Protein AF-A0A941VGX8-F1 (afdb_monomer_lite)

Structure (mmCIF, N/CA/C/O backbone):
data_AF-A0A941VGX8-F1
#
_entry.id   AF-A0A941VGX8-F1
#
loop_
_atom_site.group_PDB
_atom_site.id
_atom_site.type_symbol
_atom_site.label_atom_id
_atom_site.label_alt_id
_atom_site.label_comp_id
_atom_site.label_asym_id
_atom_site.label_entity_id
_atom_site.label_seq_id
_atom_site.pdbx_PDB_ins_code
_atom_site.Cartn_x
_atom_site.Cartn_y
_atom_site.Cartn_z
_atom_site.occupancy
_atom_site.B_iso_or_equiv
_atom_site.auth_seq_id
_atom_site.auth_comp_id
_atom_site.auth_asym_id
_atom_site.auth_atom_id
_atom_site.pdbx_PDB_model_num
ATOM 1 N N . MET A 1 1 ? -33.086 28.975 44.430 1.00 46.88 1 MET A N 1
ATOM 2 C CA . MET A 1 1 ? -33.536 28.187 43.256 1.00 46.88 1 MET A CA 1
ATOM 3 C C . MET A 1 1 ? -32.898 28.623 41.928 1.00 46.88 1 MET A C 1
ATOM 5 O O . MET A 1 1 ? -32.472 27.749 41.192 1.00 46.88 1 MET A O 1
ATOM 9 N N . LYS A 1 2 ? -32.698 29.923 41.634 1.00 44.78 2 LYS A N 1
ATOM 10 C CA . LYS A 1 2 ? -32.022 30.386 40.391 1.00 44.78 2 LYS A CA 1
ATOM 11 C C . LYS A 1 2 ? -30.538 29.986 40.229 1.00 44.78 2 LYS A C 1
ATOM 13 O O . LYS A 1 2 ? -30.072 29.870 39.106 1.00 44.78 2 LYS A O 1
ATOM 18 N N . ARG A 1 3 ? -29.803 29.733 41.323 1.00 51.84 3 ARG A N 1
ATOM 19 C CA . ARG A 1 3 ? -28.381 29.317 41.280 1.00 51.84 3 ARG A CA 1
ATOM 20 C C . ARG A 1 3 ? -28.162 27.832 40.950 1.00 51.84 3 ARG A C 1
ATOM 22 O O . ARG A 1 3 ? -27.090 27.486 40.481 1.00 51.84 3 ARG A O 1
ATOM 29 N N . PHE A 1 4 ? -29.172 26.976 41.135 1.00 52.22 4 PHE A N 1
ATOM 30 C CA . PHE A 1 4 ? -29.068 25.539 40.833 1.00 52.22 4 PHE A CA 1
ATOM 31 C C . PHE A 1 4 ? -29.358 25.215 39.359 1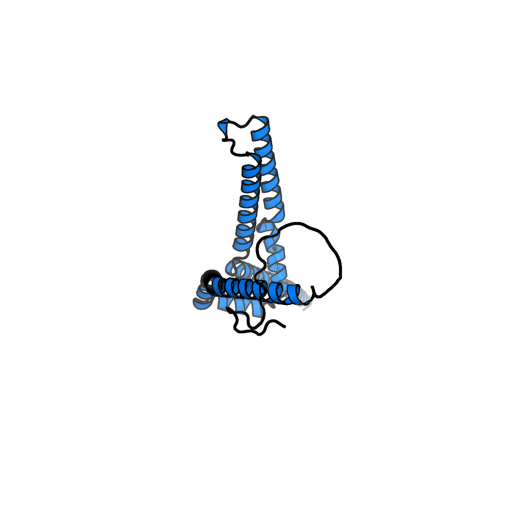.00 52.22 4 PHE A C 1
ATOM 33 O O . PHE A 1 4 ? -28.793 24.272 38.820 1.00 52.22 4 PHE A O 1
ATOM 40 N N . VAL A 1 5 ? -30.158 26.042 38.678 1.00 56.38 5 VAL A N 1
ATOM 41 C CA . VAL A 1 5 ? -30.447 25.887 37.239 1.00 56.38 5 VAL A CA 1
ATOM 42 C C . VAL A 1 5 ? -29.215 26.203 36.376 1.00 56.38 5 VAL A C 1
ATOM 44 O O . VAL A 1 5 ? -28.996 25.560 35.355 1.00 56.38 5 VAL A O 1
ATOM 47 N N . ALA A 1 6 ? -28.359 27.133 36.813 1.00 52.97 6 ALA A N 1
ATOM 48 C CA . ALA A 1 6 ? -27.142 27.507 36.086 1.00 52.97 6 ALA A CA 1
ATOM 49 C C . ALA A 1 6 ? -26.044 26.423 36.119 1.00 52.97 6 ALA A C 1
ATOM 51 O O . ALA A 1 6 ? -25.270 26.313 35.175 1.00 52.97 6 ALA A O 1
ATOM 52 N N . VAL A 1 7 ? -25.990 25.601 37.174 1.00 54.69 7 VAL A N 1
ATOM 53 C CA . VAL A 1 7 ? -25.003 24.509 37.297 1.00 54.69 7 VAL A CA 1
ATOM 54 C C . VAL A 1 7 ? -25.409 23.295 36.454 1.00 54.69 7 VAL A C 1
ATOM 56 O O . VAL A 1 7 ? -24.556 22.632 35.872 1.00 54.69 7 VAL A O 1
ATOM 59 N N . LEU A 1 8 ? -26.713 23.043 36.312 1.00 55.09 8 LEU A N 1
ATOM 60 C CA . LEU A 1 8 ? -27.240 21.931 35.514 1.00 55.09 8 LEU A CA 1
ATOM 61 C C . LEU A 1 8 ? -27.111 22.168 33.997 1.00 55.09 8 LEU A C 1
ATOM 63 O O . LEU A 1 8 ? -26.884 21.222 33.253 1.00 55.09 8 LEU A O 1
ATOM 67 N N . LEU A 1 9 ? -27.166 23.424 33.541 1.00 55.66 9 LEU A N 1
ATOM 68 C CA . LEU A 1 9 ? -26.955 23.785 32.129 1.00 55.66 9 LEU A CA 1
ATOM 69 C C . LEU A 1 9 ? -25.480 23.735 31.686 1.00 55.66 9 LEU A C 1
ATOM 71 O O . LEU A 1 9 ? -25.215 23.576 30.500 1.00 55.66 9 LEU A O 1
ATOM 75 N N . LEU A 1 10 ? -24.522 23.820 32.615 1.00 56.28 10 LEU A N 1
ATOM 76 C CA . LEU A 1 10 ? -23.084 23.718 32.317 1.00 56.28 10 LEU A CA 1
ATOM 77 C C . LEU A 1 10 ? -22.583 22.264 32.242 1.00 56.28 10 LEU A C 1
ATOM 79 O O . LEU A 1 10 ? -21.606 21.993 31.549 1.00 56.28 10 LEU A O 1
ATOM 83 N N . ALA A 1 11 ? -23.262 21.325 32.907 1.00 56.03 11 ALA A N 1
ATOM 84 C CA . ALA A 1 11 ? -22.904 19.905 32.882 1.00 56.03 11 ALA A CA 1
ATOM 85 C C . ALA A 1 11 ? -23.316 19.196 31.576 1.00 56.03 11 ALA A C 1
ATOM 87 O O . ALA A 1 11 ? -22.647 18.260 31.145 1.00 56.03 11 ALA A O 1
ATOM 88 N N . VAL A 1 12 ? -24.384 19.657 30.916 1.00 55.44 12 VAL A N 1
ATOM 89 C CA . VAL A 1 12 ? -24.902 19.029 29.686 1.00 55.44 12 VAL A CA 1
ATOM 90 C C . VAL A 1 12 ? -23.995 19.290 28.475 1.00 55.44 12 VAL A C 1
ATOM 92 O O . VAL A 1 12 ? -23.833 18.408 27.637 1.00 55.44 12 VAL A O 1
ATOM 95 N N . SER A 1 13 ? -23.326 20.444 28.404 1.00 52.69 13 SER A N 1
ATOM 96 C CA . SER A 1 13 ? -22.425 20.770 27.286 1.00 52.69 13 SER A CA 1
ATOM 97 C C . SER A 1 13 ? -21.125 19.953 27.274 1.00 52.69 13 SER A C 1
ATOM 99 O O . SER A 1 13 ? -20.516 19.805 26.218 1.00 52.69 13 SER A O 1
ATOM 101 N N . LEU A 1 14 ? -20.693 19.403 28.418 1.00 56.88 14 LEU A N 1
ATOM 102 C CA . LEU A 1 14 ? -19.475 18.583 28.498 1.00 56.88 14 LEU A CA 1
ATOM 103 C C . LEU A 1 14 ? -19.697 17.130 28.054 1.00 56.88 14 LEU A C 1
ATOM 105 O O . LEU A 1 14 ? -18.789 16.533 27.480 1.00 56.88 14 LEU A O 1
ATOM 109 N N . ALA A 1 15 ? -20.888 16.566 28.282 1.00 57.22 15 ALA A N 1
ATOM 110 C CA . ALA A 1 15 ? -21.182 15.175 27.927 1.00 57.22 15 ALA A CA 1
ATOM 111 C C . ALA A 1 15 ? -21.158 14.950 26.404 1.00 57.22 15 ALA A C 1
ATOM 113 O O . ALA A 1 15 ? -20.568 13.983 25.937 1.00 57.22 15 ALA A O 1
ATOM 114 N N . ALA A 1 16 ? -21.683 15.901 25.623 1.00 58.41 16 ALA A N 1
ATOM 115 C CA . ALA A 1 16 ? -21.694 15.807 24.161 1.00 58.41 16 ALA A CA 1
ATOM 116 C C . ALA A 1 16 ? -20.284 15.804 23.536 1.00 58.41 16 ALA A C 1
ATOM 118 O O . ALA A 1 16 ? -20.061 15.159 22.518 1.00 58.41 16 ALA A O 1
ATOM 119 N N . SER A 1 17 ? -19.314 16.487 24.156 1.00 61.69 17 SER A N 1
ATOM 120 C CA . SER A 1 17 ? -17.919 16.482 23.686 1.00 61.69 17 SER A CA 1
ATOM 121 C C . SER A 1 17 ? -17.158 15.215 24.099 1.00 61.69 17 SER A C 1
ATOM 123 O O . SER A 1 17 ? -16.193 14.836 23.441 1.00 61.69 17 SER A O 1
ATOM 125 N N . ALA A 1 18 ? -17.570 14.553 25.184 1.00 64.56 18 ALA A N 1
ATOM 126 C CA . ALA A 1 18 ? -16.912 13.349 25.688 1.00 64.56 18 ALA A CA 1
ATOM 127 C C . ALA A 1 18 ? -17.211 12.111 24.825 1.00 64.56 18 ALA A C 1
ATOM 129 O O . ALA A 1 18 ? -16.293 11.336 24.546 1.00 64.56 18 ALA A O 1
ATOM 130 N N . ASP A 1 19 ? -18.451 11.951 24.355 1.00 69.12 19 ASP A N 1
ATOM 131 C CA . ASP A 1 19 ? -18.821 10.873 23.426 1.00 69.12 19 ASP A CA 1
ATOM 132 C C . ASP A 1 19 ? -18.138 11.046 22.062 1.00 69.12 19 ASP A C 1
ATOM 134 O O . ASP A 1 19 ? -17.589 10.093 21.516 1.00 69.12 19 ASP A O 1
ATOM 138 N N . GLU A 1 20 ? -18.047 12.276 21.541 1.00 69.62 20 GLU A N 1
ATOM 139 C CA . GLU A 1 20 ? -17.369 12.533 20.262 1.00 69.62 20 GLU A CA 1
ATOM 140 C C . GLU A 1 20 ? -15.861 12.221 20.326 1.00 69.62 20 GLU A C 1
ATOM 142 O O . GLU A 1 20 ? -15.296 11.624 19.401 1.00 69.62 20 GLU A O 1
ATOM 147 N N . VAL A 1 21 ? -15.202 12.567 21.439 1.00 76.75 21 VAL A N 1
ATOM 148 C CA . VAL A 1 21 ? -13.794 12.208 21.682 1.00 76.75 21 VAL A CA 1
ATOM 149 C C . VAL A 1 21 ? -13.632 10.693 21.818 1.00 76.75 21 VAL A C 1
ATOM 151 O O . VAL A 1 21 ? -12.693 10.132 21.250 1.00 76.75 21 VAL A O 1
ATOM 154 N N . THR A 1 22 ? -14.557 10.021 22.506 1.00 87.69 22 THR A N 1
ATOM 155 C CA . THR A 1 22 ? -14.530 8.563 22.699 1.00 87.69 22 THR A CA 1
ATOM 156 C C . THR A 1 22 ? -14.716 7.828 21.372 1.00 87.69 22 THR A C 1
ATOM 158 O O . THR A 1 22 ? -13.923 6.944 21.037 1.00 87.69 22 THR A O 1
ATOM 161 N N . PHE A 1 23 ? -15.687 8.248 20.561 1.00 92.00 23 PHE A N 1
ATOM 162 C CA . PHE A 1 23 ? -15.936 7.686 19.239 1.00 92.00 23 PHE A CA 1
ATOM 163 C C . PHE A 1 23 ? -14.737 7.871 18.301 1.00 92.00 23 PHE A C 1
ATOM 165 O O . PHE A 1 23 ? -14.338 6.941 17.590 1.00 92.00 23 PHE A O 1
ATOM 172 N N . ARG A 1 24 ? -14.111 9.056 18.319 1.00 93.12 24 ARG A N 1
ATOM 173 C CA . ARG A 1 24 ? -12.896 9.320 17.534 1.00 93.12 24 ARG A CA 1
ATOM 174 C C . ARG A 1 24 ? -11.751 8.405 17.952 1.00 93.12 24 ARG A C 1
ATOM 176 O O . ARG A 1 24 ? -11.139 7.787 17.089 1.00 93.12 24 ARG A O 1
ATOM 183 N N . GLN A 1 25 ? -11.485 8.282 19.251 1.00 94.38 25 GLN A N 1
ATOM 184 C CA . GLN A 1 25 ? -10.411 7.426 19.766 1.00 94.38 25 GLN A CA 1
ATOM 185 C C . GLN A 1 25 ? -10.618 5.951 19.407 1.00 94.38 25 GLN A C 1
ATOM 187 O O . GLN A 1 25 ? -9.682 5.288 18.961 1.00 94.38 25 GLN A O 1
ATOM 192 N N . GLN A 1 26 ? -11.846 5.446 19.536 1.00 95.38 26 GLN A N 1
ATOM 193 C CA . GLN A 1 26 ? -12.196 4.083 19.127 1.00 95.38 26 GLN A CA 1
ATOM 194 C C . GLN A 1 26 ? -11.985 3.869 17.623 1.00 95.38 26 GLN A C 1
ATOM 196 O O . GLN A 1 26 ? -11.427 2.857 17.199 1.00 95.38 26 GLN A O 1
ATOM 201 N N . THR A 1 27 ? -12.373 4.845 16.805 1.00 96.94 27 THR A N 1
ATOM 202 C CA . THR A 1 27 ? -12.181 4.765 15.354 1.00 96.94 27 THR A CA 1
ATOM 203 C C . THR A 1 27 ? -10.699 4.810 14.980 1.00 96.94 27 THR A C 1
ATOM 205 O O . THR A 1 27 ? -10.257 4.043 14.128 1.00 96.94 27 THR A O 1
ATOM 208 N N . GLU A 1 28 ? -9.906 5.659 15.635 1.00 96.38 28 GLU A N 1
ATOM 209 C CA . GLU A 1 28 ? -8.450 5.695 15.460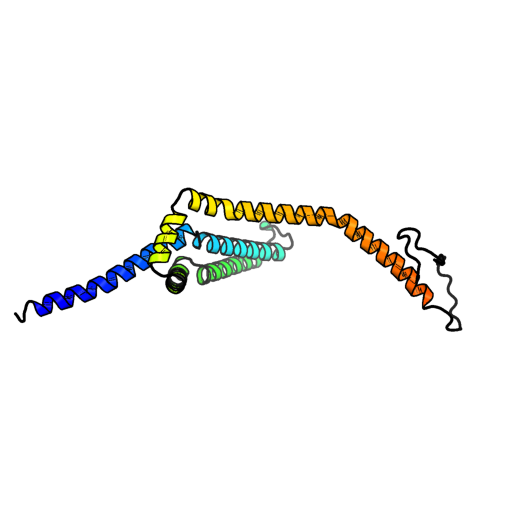 1.00 96.38 28 GLU A CA 1
ATOM 210 C C . GLU A 1 28 ? -7.798 4.354 15.794 1.00 96.38 28 GLU A C 1
ATOM 212 O O . GLU A 1 28 ? -6.934 3.883 15.051 1.00 96.38 28 GLU A O 1
ATOM 217 N N . GLU A 1 29 ? -8.237 3.716 16.878 1.00 96.12 29 GLU A N 1
ATOM 218 C CA . GLU A 1 29 ? -7.772 2.387 17.251 1.00 96.12 29 GLU A CA 1
ATOM 219 C C . GLU A 1 29 ? -8.150 1.338 16.196 1.00 96.12 29 GLU A C 1
ATOM 221 O O . GLU A 1 29 ? -7.300 0.539 15.795 1.00 96.12 29 GLU A O 1
ATOM 226 N N . LEU A 1 30 ? -9.390 1.363 15.690 1.00 96.69 30 LEU A N 1
ATOM 227 C CA . LEU A 1 30 ? -9.837 0.441 14.645 1.00 96.69 30 LEU A CA 1
ATOM 228 C C . LEU A 1 30 ? -9.001 0.608 13.375 1.00 96.69 30 LEU A C 1
ATOM 230 O O . LEU A 1 30 ? -8.491 -0.371 12.837 1.00 96.69 30 LEU A O 1
ATOM 234 N N . VAL A 1 31 ? -8.816 1.845 12.918 1.00 96.31 31 VAL A N 1
ATOM 235 C CA . VAL A 1 31 ? -7.993 2.175 11.747 1.00 96.31 31 VAL A CA 1
ATOM 236 C C . VAL A 1 31 ? -6.552 1.675 11.924 1.00 96.31 31 VAL A C 1
ATOM 238 O O . VAL A 1 31 ? -5.956 1.153 10.975 1.00 96.31 31 VAL A O 1
ATOM 241 N N . GLY A 1 32 ? -6.010 1.765 13.142 1.00 94.94 32 GLY A N 1
ATOM 242 C CA . GLY A 1 32 ? -4.720 1.178 13.502 1.00 94.94 32 GLY A CA 1
ATOM 243 C C . GLY A 1 32 ? -4.704 -0.350 13.379 1.00 94.94 32 GLY A C 1
ATOM 244 O O . GLY A 1 32 ? -3.803 -0.909 12.751 1.00 94.94 32 GLY A O 1
ATOM 245 N N . LEU A 1 33 ? -5.723 -1.038 13.907 1.00 94.44 33 LEU A N 1
ATOM 246 C CA . LEU A 1 33 ? -5.857 -2.500 13.810 1.00 94.44 33 LEU A CA 1
ATOM 247 C C . LEU A 1 33 ? -6.014 -2.985 12.365 1.00 94.44 33 LEU A C 1
ATOM 249 O O . LEU A 1 33 ? -5.452 -4.018 12.004 1.00 94.44 33 LEU A O 1
ATOM 253 N N . LEU A 1 34 ? -6.720 -2.223 11.530 1.00 93.56 34 LEU A N 1
ATOM 254 C CA . LEU A 1 34 ? -6.871 -2.480 10.094 1.00 93.56 34 LEU A CA 1
ATOM 255 C C . LEU A 1 34 ? -5.593 -2.184 9.291 1.00 93.56 34 LEU A C 1
ATOM 257 O O . LEU A 1 34 ? -5.532 -2.478 8.096 1.00 93.56 34 LEU A O 1
ATOM 261 N N . ARG A 1 35 ? -4.553 -1.640 9.941 1.00 92.50 35 ARG A N 1
ATOM 262 C CA . ARG A 1 35 ? -3.231 -1.359 9.363 1.00 92.50 35 ARG A CA 1
ATOM 263 C C . ARG A 1 35 ? -3.297 -0.451 8.134 1.00 92.50 35 ARG A C 1
ATOM 265 O O . ARG A 1 35 ? -2.524 -0.628 7.194 1.00 92.50 35 ARG A O 1
ATOM 272 N N . VAL A 1 36 ? -4.196 0.535 8.134 1.00 93.25 36 VAL A N 1
ATOM 273 C CA . VAL A 1 36 ? -4.349 1.471 7.003 1.00 93.25 36 VAL A CA 1
ATOM 274 C C . VAL A 1 36 ? -3.052 2.248 6.744 1.00 93.25 36 VAL A C 1
ATOM 276 O O . VAL A 1 36 ? -2.656 2.437 5.596 1.00 93.25 36 VAL A O 1
ATOM 279 N N . GLU A 1 37 ? -2.324 2.607 7.804 1.00 93.62 37 GLU A N 1
ATOM 280 C CA . GLU A 1 37 ? -1.002 3.232 7.691 1.00 93.62 37 GLU A CA 1
ATOM 281 C C . GLU A 1 37 ? -0.001 2.350 6.928 1.00 93.62 37 GLU A C 1
ATOM 283 O O . GLU A 1 37 ? 0.745 2.851 6.087 1.00 93.62 37 GLU A O 1
ATOM 288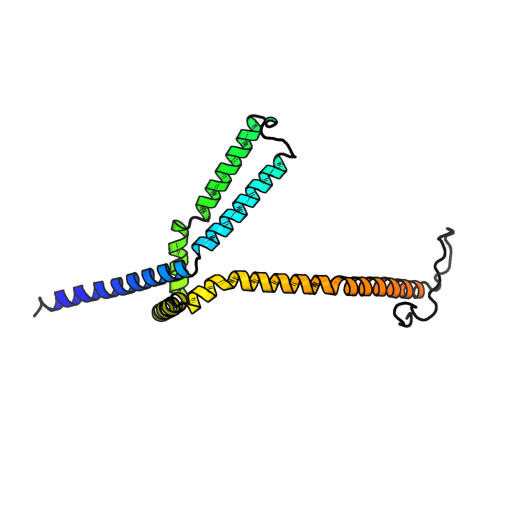 N N . ASN A 1 38 ? 0.003 1.034 7.174 1.00 92.69 38 ASN A N 1
ATOM 289 C CA . ASN A 1 38 ? 0.897 0.121 6.460 1.00 92.69 38 ASN A CA 1
ATOM 290 C C . ASN A 1 38 ? 0.560 0.081 4.972 1.00 92.69 38 ASN A C 1
ATOM 292 O O . ASN A 1 38 ? 1.469 0.076 4.155 1.00 92.69 38 ASN A O 1
ATOM 296 N N . GLN A 1 39 ? -0.724 0.141 4.611 1.00 91.44 39 GLN A N 1
ATOM 297 C CA . GLN A 1 39 ? -1.113 0.215 3.205 1.00 91.44 39 GLN A CA 1
ATOM 298 C C . GLN A 1 39 ? -0.526 1.473 2.549 1.00 91.44 39 GLN A C 1
ATOM 300 O O . GLN A 1 39 ? 0.080 1.378 1.486 1.00 91.44 39 GLN A O 1
ATOM 305 N N . ILE A 1 40 ? -0.620 2.641 3.191 1.00 94.50 40 ILE A N 1
ATOM 306 C CA . ILE A 1 40 ? -0.027 3.888 2.673 1.00 94.50 40 ILE A CA 1
ATOM 307 C C . ILE A 1 40 ? 1.501 3.769 2.554 1.00 94.50 40 ILE A C 1
ATOM 309 O O . ILE A 1 40 ? 2.069 4.185 1.541 1.00 94.50 40 ILE A O 1
ATOM 313 N N . LYS A 1 41 ? 2.167 3.148 3.536 1.00 93.56 41 LYS A N 1
ATOM 314 C CA . LYS A 1 41 ? 3.610 2.855 3.474 1.00 93.56 41 LYS A CA 1
ATOM 315 C C . LYS A 1 41 ? 3.955 1.950 2.291 1.00 93.56 41 LYS A C 1
ATOM 317 O O . LYS A 1 41 ? 4.887 2.267 1.559 1.00 93.56 41 LYS A O 1
ATOM 322 N N . ASP A 1 42 ? 3.183 0.895 2.048 1.00 93.25 42 ASP A N 1
ATOM 323 C CA . ASP A 1 42 ? 3.389 -0.007 0.911 1.00 93.25 42 ASP A CA 1
ATOM 324 C C . ASP A 1 42 ? 3.202 0.725 -0.429 1.00 93.25 42 ASP A C 1
ATOM 326 O O . ASP A 1 42 ? 3.944 0.498 -1.386 1.00 93.25 42 ASP A O 1
ATOM 330 N N . TRP A 1 43 ? 2.217 1.628 -0.518 1.00 93.81 43 TRP A N 1
ATOM 331 C CA . TRP A 1 43 ? 2.026 2.492 -1.687 1.00 93.81 43 TRP A CA 1
ATOM 332 C C . TRP A 1 43 ? 3.229 3.407 -1.917 1.00 93.81 43 TRP A C 1
ATOM 334 O O . TRP A 1 43 ? 3.716 3.490 -3.046 1.00 93.81 43 TRP A O 1
ATOM 344 N N . ARG A 1 44 ? 3.744 4.040 -0.858 1.00 94.19 44 ARG A N 1
ATOM 345 C CA . ARG A 1 44 ? 4.954 4.862 -0.936 1.00 94.19 44 ARG A CA 1
ATOM 346 C C . ARG A 1 44 ? 6.156 4.045 -1.409 1.00 94.19 44 ARG A C 1
ATOM 348 O O . ARG A 1 44 ? 6.798 4.442 -2.372 1.00 94.19 44 ARG A O 1
ATOM 355 N N . GLN A 1 45 ? 6.401 2.879 -0.813 1.00 93.81 45 GLN A N 1
ATOM 356 C CA . GLN A 1 45 ? 7.514 2.004 -1.194 1.00 93.81 45 GLN A CA 1
ATOM 357 C C . GLN A 1 45 ? 7.462 1.591 -2.672 1.00 93.81 45 GLN A C 1
ATOM 359 O O . GLN A 1 45 ? 8.495 1.537 -3.337 1.00 93.81 45 GLN A O 1
ATOM 364 N N . ARG A 1 46 ? 6.267 1.326 -3.219 1.00 94.88 46 ARG A N 1
ATOM 365 C CA . ARG A 1 46 ? 6.110 1.032 -4.654 1.00 94.88 46 ARG A CA 1
ATOM 366 C C . ARG A 1 46 ? 6.456 2.229 -5.540 1.00 94.88 46 ARG A C 1
ATOM 368 O O . ARG A 1 46 ? 7.079 2.041 -6.583 1.00 94.88 46 ARG A O 1
ATOM 375 N N . LEU A 1 47 ? 6.070 3.440 -5.139 1.00 96.38 47 LEU A N 1
ATOM 376 C CA . LEU A 1 47 ? 6.400 4.665 -5.874 1.00 96.38 47 LEU A CA 1
ATOM 377 C C . LEU A 1 47 ? 7.896 4.995 -5.782 1.00 96.38 47 LEU A C 1
ATOM 379 O O . LEU A 1 47 ? 8.492 5.371 -6.790 1.00 96.38 47 LEU A O 1
ATOM 383 N N . ASP A 1 48 ? 8.520 4.763 -4.626 1.00 93.75 48 ASP A N 1
ATOM 384 C CA . ASP A 1 48 ? 9.971 4.879 -4.449 1.00 93.75 48 ASP A CA 1
ATOM 385 C C . ASP A 1 48 ? 10.713 3.905 -5.379 1.00 93.75 48 ASP A C 1
ATOM 387 O O . ASP A 1 48 ? 11.628 4.297 -6.106 1.00 93.75 48 ASP A O 1
ATOM 391 N N . ALA A 1 49 ? 10.274 2.643 -5.439 1.00 96.25 49 ALA A N 1
ATOM 392 C CA . ALA A 1 49 ? 10.839 1.650 -6.353 1.00 96.25 49 ALA A CA 1
ATOM 393 C C . ALA A 1 49 ? 10.683 2.059 -7.831 1.00 96.25 49 ALA A C 1
ATOM 395 O O . ALA A 1 49 ? 11.604 1.879 -8.628 1.00 96.25 49 ALA A O 1
ATOM 396 N N . GLN A 1 50 ? 9.551 2.662 -8.204 1.00 95.69 50 GLN A N 1
ATOM 397 C CA . GLN A 1 50 ? 9.332 3.186 -9.554 1.00 95.69 50 GLN A CA 1
ATOM 398 C C . GLN A 1 50 ? 10.254 4.377 -9.878 1.00 95.69 50 GLN A C 1
ATOM 400 O O . GLN A 1 50 ? 10.734 4.505 -11.011 1.00 95.69 50 GLN A O 1
ATOM 405 N N . ALA A 1 51 ? 10.528 5.245 -8.901 1.00 95.62 51 ALA A N 1
ATOM 406 C CA . ALA A 1 51 ? 11.477 6.344 -9.052 1.00 95.62 51 ALA A CA 1
ATOM 407 C C . ALA A 1 51 ? 12.908 5.819 -9.264 1.00 95.62 51 ALA A C 1
ATOM 409 O O . ALA A 1 51 ? 13.597 6.275 -10.178 1.00 95.62 51 ALA A O 1
ATOM 410 N N . ILE A 1 52 ? 13.323 4.806 -8.495 1.00 94.25 52 ILE A N 1
ATOM 411 C CA . ILE A 1 52 ? 14.616 4.122 -8.671 1.00 94.25 52 ILE A CA 1
ATOM 412 C C . ILE A 1 52 ? 14.717 3.498 -10.065 1.00 94.25 52 ILE A C 1
ATOM 414 O O . ILE A 1 52 ? 15.716 3.684 -10.755 1.00 94.25 52 ILE A O 1
ATOM 418 N N . GLU A 1 53 ? 13.670 2.817 -10.525 1.00 95.62 53 GLU A N 1
ATOM 419 C CA . GLU A 1 53 ? 13.645 2.232 -11.867 1.00 95.62 53 GLU A CA 1
ATOM 420 C C . GLU A 1 53 ? 13.775 3.299 -12.967 1.00 95.62 53 GLU A C 1
ATOM 422 O O . GLU A 1 53 ? 14.448 3.095 -13.977 1.00 95.62 53 GLU A O 1
ATOM 427 N N . THR A 1 54 ? 13.179 4.474 -12.758 1.00 96.00 54 THR A N 1
ATOM 428 C CA . THR A 1 54 ? 13.318 5.612 -13.678 1.00 96.00 54 THR A CA 1
ATOM 429 C C . THR A 1 54 ? 14.769 6.091 -13.754 1.00 96.00 54 THR A C 1
ATOM 431 O O . THR A 1 54 ? 15.279 6.321 -14.852 1.00 96.00 54 THR A O 1
ATOM 434 N N . ILE A 1 55 ? 15.456 6.181 -12.610 1.00 95.25 55 ILE A N 1
ATOM 435 C CA . ILE A 1 55 ? 16.886 6.509 -12.552 1.00 95.25 55 ILE A CA 1
ATOM 436 C C . ILE A 1 55 ? 17.701 5.433 -13.277 1.00 95.25 55 ILE A C 1
ATOM 438 O O . ILE A 1 55 ? 18.485 5.766 -14.160 1.00 95.25 55 ILE A O 1
ATOM 442 N N . ASN A 1 56 ? 17.481 4.151 -12.978 1.00 93.81 56 ASN A N 1
ATOM 443 C CA . ASN A 1 56 ? 18.221 3.041 -13.588 1.00 93.81 56 ASN A CA 1
ATOM 444 C C . ASN A 1 56 ? 18.114 3.034 -15.118 1.00 93.81 56 ASN A C 1
ATOM 446 O O . ASN A 1 56 ? 19.115 2.838 -15.810 1.00 93.81 56 ASN A O 1
ATOM 450 N N . LYS A 1 57 ? 16.925 3.317 -15.660 1.00 94.50 57 LYS A N 1
ATOM 451 C CA . LYS A 1 57 ? 16.733 3.482 -17.108 1.00 94.50 57 LYS A CA 1
ATOM 452 C C . LYS A 1 57 ? 17.513 4.671 -17.662 1.00 94.50 57 LYS A C 1
ATOM 454 O O . LYS A 1 57 ? 18.121 4.554 -18.725 1.00 94.50 57 LYS A O 1
ATOM 459 N N . ALA A 1 58 ? 17.520 5.799 -16.952 1.00 93.62 58 ALA A N 1
ATOM 460 C CA . ALA A 1 58 ? 18.256 6.993 -17.361 1.00 93.62 58 ALA A CA 1
ATOM 461 C C . ALA A 1 58 ? 19.782 6.794 -17.332 1.00 93.62 58 ALA A C 1
ATOM 463 O O . ALA A 1 58 ? 20.480 7.362 -18.168 1.00 93.62 58 ALA A O 1
ATOM 464 N N . LEU A 1 59 ? 20.297 5.958 -16.423 1.00 94.31 59 LEU A N 1
ATOM 465 C CA . LEU A 1 59 ? 21.724 5.634 -16.339 1.00 94.31 59 LEU A CA 1
ATOM 466 C C . LEU A 1 59 ? 22.241 4.880 -17.572 1.00 94.31 59 LEU A C 1
ATOM 468 O O . LEU A 1 59 ? 23.441 4.915 -17.825 1.00 94.31 59 LEU A O 1
ATOM 472 N N . GLN A 1 60 ? 21.376 4.188 -18.327 1.00 90.38 60 GLN A N 1
ATOM 473 C CA . GLN A 1 60 ? 21.763 3.385 -19.500 1.00 90.38 60 GLN A CA 1
ATOM 474 C C . GLN A 1 60 ? 22.932 2.413 -19.216 1.00 90.38 60 GLN A C 1
ATOM 476 O O . GLN A 1 60 ? 23.774 2.164 -20.075 1.00 90.38 60 GLN A O 1
ATOM 481 N N . GLY A 1 61 ? 23.013 1.880 -17.992 1.00 92.12 61 GLY A N 1
ATOM 482 C CA . GLY A 1 61 ? 24.084 0.971 -17.565 1.00 92.12 61 GLY A CA 1
ATOM 483 C C . GLY A 1 61 ? 25.377 1.645 -17.086 1.00 92.12 61 GLY A C 1
ATOM 484 O O . GLY A 1 61 ? 26.322 0.936 -16.742 1.00 92.12 61 GLY A O 1
ATOM 485 N N . LYS A 1 62 ? 25.441 2.983 -17.018 1.00 93.69 62 LYS A N 1
ATOM 486 C CA . LYS A 1 62 ? 26.550 3.693 -16.366 1.00 93.69 62 LYS A CA 1
ATOM 487 C C . LYS A 1 62 ? 26.606 3.352 -14.876 1.00 93.69 62 LYS A C 1
ATOM 489 O O . LYS A 1 62 ? 25.598 3.385 -14.174 1.00 93.69 62 LYS A O 1
ATOM 494 N N . THR A 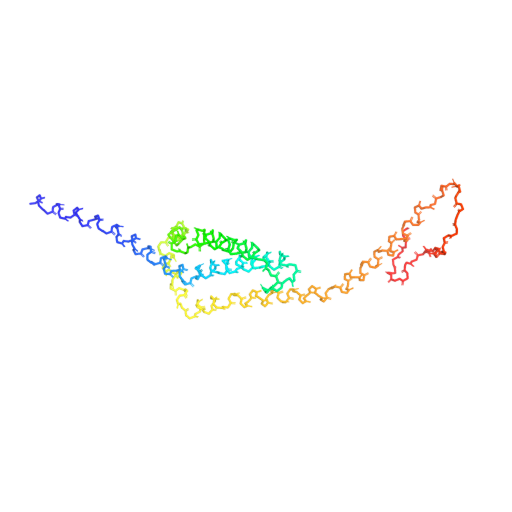1 63 ? 27.809 3.087 -14.387 1.00 92.06 63 THR A N 1
ATOM 495 C CA . THR A 1 63 ? 28.118 3.018 -12.955 1.00 92.06 63 THR A CA 1
ATOM 496 C C . THR A 1 63 ? 28.311 4.422 -12.383 1.00 92.06 63 THR A C 1
ATOM 498 O O . THR A 1 63 ? 28.577 5.375 -13.114 1.00 92.06 63 THR A O 1
ATOM 501 N N . GLU A 1 64 ? 28.239 4.570 -11.063 1.00 87.81 64 GLU A N 1
ATOM 502 C CA . GLU A 1 64 ? 28.350 5.876 -10.400 1.00 87.81 64 GLU A CA 1
ATOM 503 C C . GLU A 1 64 ? 29.680 6.612 -10.665 1.00 87.81 64 GLU A C 1
ATOM 505 O O . GLU A 1 64 ? 29.727 7.845 -10.679 1.00 87.81 64 GLU A O 1
ATOM 510 N N . ALA A 1 65 ? 30.763 5.874 -10.928 1.00 92.31 65 ALA A N 1
ATOM 511 C CA . ALA A 1 65 ? 32.059 6.443 -11.302 1.00 92.31 65 ALA A CA 1
ATOM 512 C C . ALA A 1 65 ? 32.068 7.049 -12.719 1.00 92.31 65 ALA A C 1
ATOM 514 O O . ALA A 1 65 ? 32.896 7.905 -13.012 1.00 92.31 65 ALA A O 1
ATOM 515 N N . GLN A 1 66 ? 31.151 6.616 -13.589 1.00 94.81 66 GLN A N 1
ATOM 516 C CA . GLN A 1 66 ? 31.037 7.065 -14.981 1.00 94.81 66 GLN A CA 1
ATOM 517 C C . GLN A 1 66 ? 30.091 8.263 -15.149 1.00 94.81 66 GLN A C 1
ATOM 519 O O . GLN A 1 66 ? 29.950 8.767 -16.262 1.00 94.81 66 GLN A O 1
ATOM 524 N N . LEU A 1 67 ? 29.431 8.700 -14.072 1.00 95.38 67 LEU A N 1
ATOM 525 C CA . LEU A 1 67 ? 28.500 9.825 -14.102 1.00 95.38 67 LEU A CA 1
ATOM 526 C C . LEU A 1 67 ? 29.224 11.159 -13.950 1.00 95.38 67 LEU A C 1
ATOM 528 O O . LEU A 1 67 ? 30.038 11.329 -13.037 1.00 95.38 67 LEU A O 1
ATOM 532 N N . SER A 1 68 ? 28.863 12.125 -14.795 1.00 96.19 68 SER A N 1
ATOM 533 C CA . SER A 1 68 ? 29.302 13.512 -14.641 1.00 96.19 68 SER A CA 1
ATOM 534 C C . SER A 1 68 ? 28.700 14.150 -13.383 1.00 96.19 68 SER A C 1
ATOM 536 O O . SER A 1 68 ? 27.712 13.672 -12.813 1.00 96.19 68 SER A O 1
ATOM 538 N N . SER A 1 69 ? 29.278 15.268 -12.946 1.00 96.25 69 SER A N 1
ATOM 539 C CA . SER A 1 69 ? 28.740 16.054 -11.832 1.00 96.25 69 SER A CA 1
ATOM 540 C C . SER A 1 69 ? 27.307 16.527 -12.106 1.00 96.25 69 SER A C 1
ATOM 542 O O . SER A 1 69 ? 26.464 16.508 -11.209 1.00 96.25 69 SER A O 1
ATOM 544 N N . GLU A 1 70 ? 27.002 16.901 -13.349 1.00 96.38 70 GLU A N 1
ATOM 545 C CA . GLU A 1 70 ? 25.671 17.328 -13.785 1.00 96.38 70 GLU A CA 1
ATOM 546 C C . GLU A 1 70 ? 24.659 16.179 -13.741 1.00 96.38 70 GLU A C 1
ATOM 548 O O . GLU A 1 70 ? 23.529 16.388 -13.294 1.00 96.38 70 GLU A O 1
ATOM 553 N N . GLU A 1 71 ? 25.060 14.969 -14.149 1.00 95.38 71 GLU A N 1
ATOM 554 C CA . GLU A 1 71 ? 24.221 13.765 -14.089 1.00 95.38 71 GLU A CA 1
ATOM 555 C C . GLU A 1 71 ? 23.897 13.390 -12.637 1.00 95.38 71 GLU A C 1
ATOM 557 O O . GLU A 1 71 ? 22.727 13.212 -12.290 1.00 95.38 71 GLU A O 1
ATOM 562 N N . LYS A 1 72 ? 24.906 13.365 -11.754 1.00 95.50 72 LYS A N 1
ATOM 563 C CA . LYS A 1 72 ? 24.708 13.125 -10.313 1.00 95.50 72 LYS A CA 1
ATOM 564 C C . LYS A 1 72 ? 23.786 14.169 -9.689 1.00 95.50 72 LYS A C 1
ATOM 566 O O . LYS A 1 72 ? 22.866 13.823 -8.949 1.00 95.50 72 LYS A O 1
ATOM 571 N N . ALA A 1 73 ? 23.984 15.443 -10.027 1.00 96.69 73 ALA A N 1
ATOM 572 C CA . ALA A 1 73 ? 23.135 16.523 -9.539 1.00 96.69 73 ALA A CA 1
ATOM 573 C C . ALA A 1 73 ? 21.694 16.417 -10.070 1.00 96.69 73 ALA A C 1
ATOM 575 O O . ALA A 1 73 ? 20.750 16.742 -9.350 1.00 96.69 73 ALA A O 1
ATOM 576 N N . ALA A 1 74 ? 21.495 15.956 -11.309 1.00 96.56 74 ALA A N 1
ATOM 577 C CA . ALA A 1 74 ? 20.163 15.715 -11.859 1.00 96.56 74 ALA A CA 1
ATOM 578 C C . ALA A 1 74 ? 19.435 14.583 -11.120 1.00 96.56 74 ALA A C 1
ATOM 580 O O . ALA A 1 74 ? 18.270 14.758 -10.762 1.00 96.56 74 ALA A O 1
ATOM 581 N N . ILE A 1 75 ? 20.128 13.477 -10.831 1.00 96.56 75 ILE A N 1
ATOM 582 C CA . ILE A 1 75 ? 19.593 12.359 -10.040 1.00 96.56 75 ILE A CA 1
ATOM 583 C C . ILE A 1 75 ? 19.228 12.827 -8.629 1.00 96.56 75 ILE A C 1
ATOM 585 O O . ILE A 1 75 ? 18.109 12.590 -8.184 1.00 96.56 75 ILE A O 1
ATOM 589 N N . ALA A 1 76 ? 20.123 13.550 -7.950 1.00 96.62 76 ALA A N 1
ATOM 590 C CA . ALA A 1 76 ? 19.869 14.065 -6.605 1.00 96.62 76 ALA A CA 1
ATOM 591 C C . ALA A 1 76 ? 18.627 14.972 -6.560 1.00 96.62 76 ALA A C 1
ATOM 593 O O . ALA A 1 76 ? 17.734 14.750 -5.743 1.00 96.62 76 ALA A O 1
ATOM 594 N N . ARG A 1 77 ? 18.517 15.934 -7.492 1.00 97.88 77 ARG A N 1
ATOM 595 C CA . ARG A 1 77 ? 17.338 16.813 -7.602 1.00 97.88 77 ARG A CA 1
ATOM 596 C C . ARG A 1 77 ? 16.057 16.037 -7.893 1.00 97.88 77 ARG A C 1
ATOM 598 O O . ARG A 1 77 ? 14.996 16.401 -7.390 1.00 97.88 77 ARG A O 1
ATOM 605 N N . PHE A 1 78 ? 16.124 15.008 -8.736 1.00 97.44 78 PHE A N 1
ATOM 606 C CA . PHE A 1 78 ? 14.970 14.160 -9.020 1.00 97.44 78 PHE A CA 1
ATOM 607 C C . PHE A 1 78 ? 14.515 13.416 -7.762 1.00 97.44 78 PHE A C 1
ATOM 609 O O . PHE A 1 78 ? 13.346 13.525 -7.395 1.00 97.44 78 PHE A O 1
ATOM 616 N N . SER A 1 79 ? 15.433 12.736 -7.071 1.00 95.50 79 SER A N 1
ATOM 617 C CA . SER A 1 79 ? 15.142 11.996 -5.840 1.00 95.50 79 SER A CA 1
ATOM 618 C C . SER A 1 79 ? 14.587 12.900 -4.740 1.00 95.50 79 SER A C 1
ATOM 620 O O . SER A 1 79 ? 13.609 12.543 -4.090 1.00 95.50 79 SER A O 1
ATOM 622 N N . GLU A 1 80 ? 15.159 14.091 -4.552 1.00 97.38 80 GLU A N 1
ATOM 623 C CA . GLU A 1 80 ? 14.667 15.076 -3.583 1.00 97.38 80 GLU A CA 1
ATOM 624 C C . GLU A 1 80 ? 13.230 15.507 -3.900 1.00 97.38 80 GLU A C 1
ATOM 626 O O . GLU A 1 80 ? 12.354 15.445 -3.038 1.00 97.38 80 GLU A O 1
ATOM 631 N N . ARG A 1 81 ? 12.956 15.885 -5.156 1.00 97.25 81 ARG A N 1
ATOM 632 C CA . ARG A 1 81 ? 11.615 16.308 -5.582 1.00 97.25 81 ARG A CA 1
ATOM 633 C C . ARG A 1 81 ? 10.592 15.179 -5.496 1.00 97.25 81 ARG A C 1
ATOM 635 O O . ARG A 1 81 ? 9.452 15.437 -5.117 1.00 97.25 81 ARG A O 1
ATOM 642 N N . ALA A 1 82 ? 10.983 13.954 -5.846 1.00 95.81 82 ALA A N 1
ATOM 643 C CA . ALA A 1 82 ? 10.126 12.780 -5.741 1.00 95.81 82 ALA A CA 1
ATOM 644 C C . ALA A 1 82 ? 9.764 12.504 -4.275 1.00 95.81 82 ALA A C 1
ATOM 646 O O . ALA A 1 82 ? 8.581 12.440 -3.944 1.00 95.81 82 ALA A O 1
ATOM 647 N N . ASN A 1 83 ? 10.762 12.452 -3.386 1.00 94.56 83 ASN A N 1
ATOM 648 C CA . ASN A 1 83 ? 10.544 12.263 -1.952 1.00 94.56 83 ASN A CA 1
ATOM 649 C C . ASN A 1 83 ? 9.663 13.364 -1.358 1.00 94.56 83 ASN A C 1
ATOM 651 O O . ASN A 1 83 ? 8.685 13.059 -0.682 1.00 94.56 83 ASN A O 1
ATOM 655 N N . ALA A 1 84 ? 9.943 14.632 -1.671 1.00 95.44 84 ALA A N 1
ATOM 656 C CA . ALA A 1 84 ? 9.146 15.755 -1.190 1.00 95.44 84 ALA A CA 1
ATOM 657 C C . ALA A 1 84 ? 7.678 15.666 -1.644 1.00 95.44 84 ALA A C 1
ATOM 659 O O . ALA A 1 84 ? 6.771 15.953 -0.862 1.00 95.44 84 ALA A O 1
ATOM 660 N N . ALA A 1 85 ? 7.421 15.240 -2.885 1.00 94.94 85 ALA A N 1
ATOM 661 C CA . ALA A 1 85 ? 6.062 15.040 -3.385 1.00 94.94 85 ALA A CA 1
ATOM 662 C C . ALA A 1 85 ? 5.344 13.886 -2.663 1.00 94.94 85 ALA A C 1
ATOM 664 O O . ALA A 1 85 ? 4.176 14.024 -2.290 1.00 94.94 85 ALA A O 1
ATOM 665 N N . LEU A 1 86 ? 6.039 12.772 -2.419 1.00 93.81 86 LEU A N 1
ATOM 666 C CA . LEU A 1 86 ? 5.488 11.630 -1.687 1.00 93.81 86 LEU A CA 1
ATOM 667 C C . LEU A 1 86 ? 5.220 11.973 -0.217 1.00 93.81 86 LEU A C 1
ATOM 669 O O . LEU A 1 86 ? 4.149 11.652 0.287 1.00 93.81 86 LEU A O 1
ATOM 673 N N . ASP A 1 87 ? 6.117 12.695 0.454 1.00 91.75 87 ASP A N 1
ATOM 674 C CA . ASP A 1 87 ? 5.901 13.185 1.822 1.00 91.75 87 ASP A CA 1
ATOM 675 C C . ASP A 1 87 ? 4.800 14.253 1.900 1.00 91.75 87 ASP A C 1
ATOM 677 O O . ASP A 1 87 ? 4.144 14.418 2.931 1.00 91.75 87 ASP A O 1
ATOM 681 N N . ALA A 1 88 ? 4.553 14.995 0.823 1.00 92.12 88 ALA A N 1
ATOM 682 C CA . ALA A 1 88 ? 3.430 15.919 0.772 1.00 92.12 88 ALA A CA 1
ATOM 683 C C . ALA A 1 88 ? 2.087 15.182 0.636 1.00 92.12 88 ALA A C 1
ATOM 685 O O . ALA A 1 88 ? 1.129 15.569 1.308 1.00 92.12 88 ALA A O 1
ATOM 686 N N . GLY A 1 89 ? 2.023 14.142 -0.205 1.00 90.56 89 GLY A N 1
ATOM 687 C CA . GLY A 1 89 ? 0.777 13.461 -0.576 1.00 90.56 89 GLY A CA 1
ATOM 688 C C . GLY A 1 89 ? 0.425 12.204 0.229 1.00 90.56 89 GLY A C 1
ATOM 689 O O . GLY A 1 89 ? -0.753 11.910 0.398 1.00 90.56 89 GLY A O 1
ATOM 690 N N . LEU A 1 90 ? 1.417 11.469 0.738 1.00 93.94 90 LEU A N 1
ATOM 691 C CA . LEU A 1 90 ? 1.259 10.159 1.395 1.00 93.94 90 LEU A CA 1
ATOM 692 C C . LEU A 1 90 ? 1.720 10.166 2.858 1.00 93.94 90 LEU A C 1
ATOM 694 O O . LEU A 1 90 ? 2.133 9.145 3.407 1.00 93.94 90 LEU A O 1
ATOM 698 N N . ASN A 1 91 ? 1.655 11.322 3.512 1.00 92.12 91 ASN A N 1
ATOM 699 C CA . ASN A 1 91 ? 1.998 11.440 4.922 1.00 92.12 91 ASN A CA 1
ATOM 700 C C . ASN A 1 91 ? 0.824 11.022 5.812 1.00 92.12 91 ASN A C 1
ATOM 702 O O . ASN A 1 91 ? -0.244 11.638 5.787 1.00 92.12 91 ASN A O 1
ATOM 706 N N . TRP A 1 92 ? 1.050 9.993 6.628 1.00 93.94 92 TRP A N 1
ATOM 707 C CA . TRP A 1 92 ? 0.030 9.434 7.507 1.00 93.94 92 TRP A CA 1
ATOM 708 C C . TRP A 1 92 ? -0.551 10.447 8.493 1.00 93.94 92 TRP A C 1
ATOM 710 O O . TRP A 1 92 ? -1.766 10.506 8.631 1.00 93.94 92 TRP A O 1
ATOM 720 N N . GLU A 1 93 ? 0.268 11.302 9.105 1.00 92.38 93 GLU A N 1
ATOM 721 C CA . GLU A 1 93 ? -0.209 12.307 10.066 1.00 92.38 93 GLU A CA 1
ATOM 722 C C . GLU A 1 93 ? -1.214 13.278 9.431 1.00 92.38 93 GLU A C 1
ATOM 724 O O . GLU A 1 93 ? -2.154 13.733 10.081 1.00 92.38 93 GLU A O 1
ATOM 729 N N . LYS A 1 94 ? -1.067 13.553 8.129 1.00 92.06 94 LYS A N 1
ATOM 730 C CA . LYS A 1 94 ? -2.004 14.396 7.371 1.00 92.06 94 LYS A CA 1
ATOM 731 C C . LYS A 1 94 ? -3.246 13.635 6.906 1.00 92.06 94 LYS A C 1
ATOM 733 O O . LYS A 1 94 ? -4.324 14.218 6.828 1.00 92.06 94 LYS A O 1
ATOM 738 N N . LEU A 1 95 ? -3.103 12.352 6.579 1.00 94.56 95 LEU A N 1
ATOM 739 C CA . LEU A 1 95 ? -4.182 11.519 6.035 1.00 94.56 95 LEU A CA 1
ATOM 740 C C . LEU A 1 95 ? -5.048 10.864 7.117 1.00 94.56 95 LEU A C 1
ATOM 742 O O . LEU A 1 95 ? -6.219 10.562 6.869 1.00 94.56 95 LEU A O 1
ATOM 746 N N . LYS A 1 96 ? -4.503 10.651 8.318 1.00 95.00 96 LYS A N 1
ATOM 747 C CA . LYS A 1 96 ? -5.188 9.995 9.434 1.00 95.00 96 LYS A CA 1
ATOM 748 C C . LYS A 1 96 ? -6.506 10.692 9.793 1.00 95.00 96 LYS A C 1
ATOM 750 O O . LYS A 1 96 ? -7.505 9.980 9.850 1.00 95.00 96 LYS A O 1
ATOM 755 N N . PRO A 1 97 ? -6.591 12.030 9.960 1.00 94.94 97 PRO A N 1
ATOM 756 C CA . PRO A 1 97 ? -7.857 12.683 10.308 1.00 94.94 97 PRO A CA 1
ATOM 757 C C . PRO A 1 97 ? -8.961 12.445 9.270 1.00 94.94 97 PRO A C 1
ATOM 759 O O . PRO A 1 97 ? -10.098 12.151 9.632 1.00 94.94 97 PRO A O 1
ATOM 762 N N . PHE A 1 98 ? -8.619 12.508 7.979 1.00 94.81 98 PHE A N 1
ATOM 763 C CA . PHE A 1 98 ? -9.553 12.212 6.891 1.00 94.81 98 PHE A CA 1
ATOM 764 C C . PHE A 1 98 ? -9.988 10.741 6.899 1.00 94.81 98 PHE A C 1
ATOM 766 O O . PHE A 1 98 ? -11.172 10.436 6.754 1.00 94.81 98 PHE A O 1
ATOM 773 N N . THR A 1 99 ? -9.038 9.831 7.121 1.00 95.12 99 THR A N 1
ATOM 774 C CA . THR A 1 99 ? -9.311 8.392 7.223 1.00 95.12 99 THR A CA 1
ATOM 775 C C . THR A 1 99 ? -10.282 8.121 8.366 1.00 95.12 99 THR A C 1
ATOM 777 O O . THR A 1 99 ? -11.327 7.525 8.147 1.00 95.12 99 THR A O 1
ATOM 780 N N . VAL A 1 100 ? -9.994 8.621 9.568 1.00 96.62 100 VAL A N 1
ATOM 781 C CA . VAL A 1 100 ? -10.853 8.464 10.750 1.00 96.62 100 VAL A CA 1
ATOM 782 C C . VAL A 1 100 ? -12.254 8.996 10.473 1.00 96.62 100 VAL A C 1
ATOM 784 O O . VAL A 1 100 ? -13.226 8.278 10.690 1.00 96.62 100 VAL A O 1
ATOM 787 N N . LYS A 1 101 ? -12.365 10.207 9.913 1.00 96.00 101 LYS A N 1
ATOM 788 C CA . LYS A 1 101 ? -13.662 10.797 9.567 1.00 96.00 101 LYS A CA 1
ATOM 789 C C . LYS A 1 101 ? -14.452 9.931 8.584 1.00 96.00 101 LYS A C 1
ATOM 791 O O . LYS A 1 101 ? -15.645 9.744 8.776 1.00 96.00 101 LYS A O 1
ATOM 796 N N . THR A 1 102 ? -13.782 9.350 7.588 1.00 97.00 102 THR A N 1
ATOM 797 C CA . THR A 1 102 ? -14.411 8.447 6.610 1.00 97.00 102 THR A CA 1
ATOM 798 C C . THR A 1 102 ? -15.040 7.225 7.287 1.00 97.00 102 THR A C 1
ATOM 800 O O . THR A 1 102 ? -16.140 6.823 6.923 1.00 97.00 102 THR A O 1
ATOM 803 N N . TYR A 1 103 ? -14.381 6.650 8.297 1.00 96.38 103 TYR A N 1
ATOM 804 C CA . TYR A 1 103 ? -14.954 5.538 9.065 1.00 96.38 103 TYR A CA 1
ATOM 805 C C . TYR A 1 103 ? -16.106 5.991 9.967 1.00 96.38 103 TYR A C 1
ATOM 807 O O . TYR A 1 103 ? -17.109 5.288 10.045 1.00 96.38 103 TYR A O 1
ATOM 815 N N . GLN A 1 104 ? -15.995 7.163 10.599 1.00 95.50 104 GLN A N 1
ATOM 816 C CA . GLN A 1 104 ? -17.072 7.727 11.424 1.00 95.50 104 GLN A CA 1
ATOM 817 C C . GLN A 1 104 ? -18.334 8.066 10.618 1.00 95.50 104 GLN A C 1
ATOM 819 O O . GLN A 1 104 ? -19.430 8.045 11.166 1.00 95.50 104 GLN A O 1
ATOM 824 N N . ASP A 1 105 ? -18.187 8.372 9.328 1.00 96.69 105 ASP A N 1
ATOM 825 C CA . ASP A 1 105 ? -19.315 8.616 8.422 1.00 96.69 105 ASP A CA 1
ATOM 826 C C . ASP A 1 105 ? -19.959 7.323 7.914 1.00 96.69 105 ASP A C 1
ATOM 828 O O . ASP A 1 105 ? -21.131 7.321 7.540 1.00 96.69 105 ASP A O 1
ATOM 832 N N . ALA A 1 106 ? -19.195 6.230 7.883 1.00 97.31 106 ALA A N 1
ATOM 833 C CA . ALA A 1 106 ? -19.650 4.939 7.380 1.00 97.31 106 ALA A CA 1
ATOM 834 C C . ALA A 1 106 ? -20.280 4.049 8.462 1.00 97.31 106 ALA A C 1
ATOM 836 O O . ALA A 1 106 ? -21.121 3.213 8.139 1.00 97.31 106 ALA A O 1
ATOM 837 N N . PHE A 1 107 ? -19.871 4.211 9.721 1.00 97.06 107 PHE A N 1
ATOM 838 C CA . PHE A 1 107 ? -20.279 3.359 10.834 1.00 97.06 107 PHE A CA 1
ATOM 839 C C . PHE A 1 107 ? -20.702 4.198 12.032 1.00 97.06 107 PHE A C 1
ATOM 841 O O . PHE A 1 107 ? -20.090 5.215 12.344 1.00 97.06 107 PHE A O 1
ATOM 848 N N . SER A 1 108 ? -21.712 3.728 12.753 1.00 95.81 108 SER A N 1
ATOM 849 C CA . SER A 1 108 ? -22.071 4.257 14.065 1.00 95.81 108 SER A CA 1
ATOM 850 C C . SER A 1 108 ? -21.022 3.904 15.123 1.00 95.81 108 SER A C 1
ATOM 852 O O . SER A 1 108 ? -20.234 2.965 14.983 1.00 95.81 108 SER A O 1
ATOM 854 N N . GLU A 1 109 ? -21.054 4.615 16.248 1.00 94.12 109 GLU A N 1
ATOM 855 C CA . GLU A 1 109 ? -20.169 4.331 17.379 1.00 94.12 109 GLU A CA 1
ATOM 856 C C . GLU A 1 109 ? -20.331 2.898 17.910 1.00 94.12 109 GLU A C 1
ATOM 858 O O . GLU A 1 109 ? -19.342 2.229 18.211 1.00 94.12 109 GLU A O 1
ATOM 863 N N . SER A 1 110 ? -21.563 2.382 17.978 1.00 95.00 110 SER A N 1
ATOM 864 C CA . SER A 1 110 ? -21.809 0.994 18.382 1.00 95.00 110 SER A CA 1
ATOM 865 C C . SER A 1 110 ? -21.164 -0.015 17.437 1.00 95.00 110 SER A C 1
ATOM 867 O O . SER A 1 110 ? -20.534 -0.957 17.911 1.00 95.00 110 SER A O 1
ATOM 869 N N . GLU A 1 111 ? -21.250 0.205 16.125 1.00 97.25 111 GLU A N 1
ATOM 870 C CA . GLU A 1 111 ? -20.645 -0.688 15.132 1.00 97.25 111 GLU A CA 1
ATOM 871 C C . GLU A 1 111 ? -19.116 -0.638 15.196 1.00 97.25 111 GLU A C 1
ATOM 873 O O . GLU A 1 111 ? -18.467 -1.682 15.158 1.00 97.25 111 GLU A O 1
ATOM 878 N N . ILE A 1 112 ? -18.517 0.545 15.386 1.00 97.31 112 ILE A N 1
ATOM 879 C CA . ILE A 1 112 ? -17.066 0.659 15.601 1.00 97.31 112 ILE A CA 1
ATOM 880 C C . ILE A 1 112 ? -16.631 -0.117 16.852 1.00 97.31 112 ILE A C 1
ATOM 882 O O . ILE A 1 112 ? -15.617 -0.819 16.807 1.00 97.31 112 ILE A O 1
ATOM 886 N N . ARG A 1 113 ? -17.393 -0.063 17.954 1.00 95.38 113 ARG A N 1
ATOM 887 C CA . ARG A 1 113 ? -17.096 -0.856 19.162 1.00 95.38 113 ARG A CA 1
ATOM 888 C C . ARG A 1 113 ? -17.167 -2.361 18.909 1.00 95.38 113 ARG A C 1
ATOM 890 O O . ARG A 1 113 ? -16.300 -3.094 19.385 1.00 95.38 113 ARG A O 1
ATOM 897 N N . GLU A 1 114 ? -18.160 -2.827 18.160 1.00 97.62 114 GLU A N 1
ATOM 898 C CA . GLU A 1 114 ? -18.283 -4.243 17.794 1.00 97.62 114 GLU A CA 1
ATOM 899 C C . GLU A 1 114 ? -17.137 -4.701 16.882 1.00 97.62 114 GLU A C 1
ATOM 901 O O . GLU A 1 114 ? -16.533 -5.753 17.119 1.00 97.62 114 GLU A O 1
ATOM 906 N N . LEU A 1 115 ? -16.763 -3.882 15.894 1.00 97.12 115 LEU A N 1
ATOM 907 C CA . LEU A 1 115 ? -15.613 -4.142 15.027 1.00 97.12 115 LEU A CA 1
ATOM 908 C C . LEU A 1 115 ? -14.315 -4.205 15.836 1.00 97.12 115 LEU A C 1
ATOM 910 O O . LEU A 1 115 ? -13.522 -5.128 15.649 1.00 97.12 115 LEU A O 1
ATOM 914 N N . LEU A 1 116 ? -14.107 -3.278 16.773 1.00 97.00 116 LEU A N 1
ATOM 915 C CA . LEU A 1 116 ? -12.965 -3.312 17.687 1.00 97.00 116 LEU A CA 1
ATOM 916 C C . LEU A 1 116 ? -12.922 -4.607 18.497 1.00 97.00 116 LEU A C 1
ATOM 918 O O . LEU A 1 116 ? -11.867 -5.240 18.568 1.00 97.00 116 LEU A O 1
ATOM 922 N N . LEU A 1 117 ? -14.047 -5.016 19.092 1.00 97.38 117 LEU A N 1
ATOM 923 C CA . LEU A 1 117 ? -14.139 -6.259 19.860 1.00 97.38 117 LEU A CA 1
ATOM 924 C C . LEU A 1 117 ? -13.731 -7.461 18.997 1.00 97.38 117 LEU A C 1
ATOM 926 O O . LEU A 1 117 ? -12.907 -8.282 19.411 1.00 97.38 117 LEU A O 1
ATOM 930 N N . PHE A 1 118 ? -14.266 -7.541 17.778 1.00 97.75 118 PHE A N 1
ATOM 931 C CA . PHE A 1 118 ? -13.954 -8.619 16.851 1.00 97.75 118 PHE A CA 1
ATOM 932 C C . PHE A 1 118 ? -12.481 -8.610 16.435 1.00 97.75 118 PHE A C 1
ATOM 934 O O . PHE A 1 118 ? -11.802 -9.629 16.581 1.00 97.75 118 PHE A O 1
ATOM 941 N N . TYR A 1 119 ? -11.955 -7.481 15.958 1.00 96.81 119 TYR A N 1
ATOM 942 C CA . TYR A 1 119 ? -10.581 -7.405 15.462 1.00 96.81 119 TYR A CA 1
ATOM 943 C C . TYR A 1 119 ? -9.537 -7.557 16.568 1.00 96.81 119 TYR A C 1
ATOM 945 O O . TYR A 1 119 ? -8.451 -8.056 16.286 1.00 96.81 119 TYR A O 1
ATOM 953 N N . LYS A 1 120 ? -9.850 -7.223 17.825 1.00 96.06 120 LYS A N 1
ATOM 954 C CA . LYS A 1 120 ? -8.985 -7.518 18.982 1.00 96.06 120 LYS A CA 1
ATOM 955 C C . LYS A 1 120 ? -9.001 -8.990 19.396 1.00 96.06 120 LYS A C 1
ATOM 957 O O . LYS A 1 120 ? -8.079 -9.433 20.078 1.00 96.06 120 LYS A O 1
ATOM 962 N N . SER A 1 121 ? -10.017 -9.758 19.003 1.00 97.69 121 SER A N 1
ATOM 963 C CA . SER A 1 121 ? -10.085 -11.182 19.334 1.00 97.69 121 SER A CA 1
ATOM 964 C C . SER A 1 121 ? -8.946 -11.981 18.670 1.00 97.69 121 SER A C 1
ATOM 966 O O . SER A 1 121 ? -8.456 -11.596 17.600 1.00 97.69 121 SER A O 1
ATOM 968 N N . PRO A 1 122 ? -8.557 -13.147 19.227 1.00 97.56 122 PRO A N 1
ATOM 969 C CA . PRO A 1 122 ? -7.573 -14.028 18.593 1.00 97.56 122 PRO A CA 1
ATOM 970 C C . PRO A 1 122 ? -7.957 -14.424 17.161 1.00 97.56 122 PRO A C 1
ATOM 972 O O . PRO A 1 122 ? -7.093 -14.543 16.291 1.00 97.56 122 PRO A O 1
ATOM 975 N N . LEU A 1 123 ? -9.257 -14.600 16.898 1.00 97.19 123 LEU A N 1
ATOM 976 C CA . LEU A 1 123 ? -9.761 -14.915 15.565 1.00 97.19 123 LEU A CA 1
ATOM 977 C C . LEU A 1 123 ? -9.643 -13.716 14.617 1.00 97.19 123 LEU A C 1
ATOM 979 O O . LEU A 1 123 ? -9.185 -13.893 13.491 1.00 97.19 123 LEU A O 1
ATOM 983 N N . GLY A 1 124 ? -9.997 -12.510 15.065 1.00 96.31 124 GLY A N 1
ATOM 984 C CA . GLY A 1 124 ? -9.872 -11.285 14.272 1.00 96.31 124 GLY A CA 1
ATOM 985 C C . GLY A 1 124 ? -8.423 -10.988 13.882 1.00 96.31 124 GLY A C 1
ATOM 986 O O . GLY A 1 124 ? -8.129 -10.756 12.709 1.00 96.31 124 GLY A O 1
ATOM 987 N N . GLN A 1 125 ? -7.487 -11.116 14.825 1.00 95.06 125 GLN A N 1
ATOM 988 C CA . GLN A 1 125 ? -6.049 -10.991 14.550 1.00 95.06 125 GLN A CA 1
ATOM 989 C C . GLN A 1 125 ? -5.537 -12.083 13.597 1.00 95.06 125 GLN A C 1
ATOM 991 O O . GLN A 1 125 ? -4.746 -11.818 12.682 1.00 95.06 125 GLN A O 1
ATOM 996 N N . LYS A 1 126 ? -6.017 -13.325 13.755 1.00 96.38 126 LYS A N 1
ATOM 997 C CA . LYS A 1 126 ? -5.712 -14.411 12.814 1.00 96.38 126 LYS A CA 1
ATOM 998 C C . LYS A 1 126 ? -6.246 -14.096 11.417 1.00 96.38 126 LYS A C 1
ATOM 1000 O O . LYS A 1 126 ? -5.535 -14.332 10.448 1.00 96.38 126 LYS A O 1
ATOM 1005 N N . LEU A 1 127 ? -7.450 -13.542 11.297 1.00 95.00 127 LEU A N 1
ATOM 1006 C CA . LEU A 1 127 ? -8.015 -13.150 10.008 1.00 95.00 127 LEU A CA 1
ATOM 1007 C C . LEU A 1 127 ? -7.159 -12.065 9.341 1.00 95.00 127 LEU A C 1
ATOM 1009 O O . LEU A 1 127 ? -6.727 -12.266 8.209 1.00 95.00 127 LEU A O 1
ATOM 1013 N N . LEU A 1 128 ? -6.829 -10.983 10.056 1.00 92.50 128 LEU A N 1
ATOM 1014 C CA . LEU A 1 128 ? -5.983 -9.894 9.541 1.00 92.50 128 LEU A CA 1
ATOM 1015 C C . LEU A 1 128 ? -4.620 -10.394 9.042 1.00 92.50 128 LEU A C 1
ATOM 1017 O O . LEU A 1 128 ? -4.153 -9.986 7.982 1.00 92.50 128 LEU A O 1
ATOM 1021 N N . SER A 1 129 ? -3.985 -11.316 9.770 1.00 92.50 129 SER A N 1
ATOM 1022 C CA . SER A 1 129 ? -2.697 -11.894 9.353 1.00 92.50 129 SER A CA 1
ATOM 1023 C C . SER A 1 129 ? -2.805 -12.896 8.198 1.00 92.50 129 SER A C 1
ATOM 1025 O O . SER A 1 129 ? -1.819 -13.124 7.498 1.00 92.50 129 SER A O 1
ATOM 1027 N N . ARG A 1 130 ? -3.976 -13.508 7.981 1.00 95.12 130 ARG A N 1
ATOM 1028 C CA . ARG A 1 130 ? -4.185 -14.535 6.948 1.00 95.12 130 ARG A CA 1
ATOM 1029 C C . ARG A 1 130 ? -4.778 -14.003 5.651 1.00 95.12 130 ARG A C 1
ATOM 1031 O O . ARG A 1 130 ? -4.639 -14.689 4.646 1.00 95.12 130 ARG A O 1
ATOM 1038 N N . GLN A 1 131 ? -5.365 -12.806 5.637 1.00 90.50 131 GLN A N 1
ATOM 1039 C CA . GLN A 1 131 ? -5.946 -12.213 4.427 1.00 90.50 131 GLN A CA 1
ATOM 1040 C C . GLN A 1 131 ? -4.955 -12.167 3.253 1.00 90.50 131 GLN A C 1
ATOM 1042 O O . GLN A 1 131 ? -5.257 -12.710 2.192 1.00 90.50 131 GLN A O 1
ATOM 1047 N N . ALA A 1 132 ? -3.760 -11.595 3.445 1.00 90.00 132 ALA A N 1
ATOM 1048 C CA . ALA A 1 132 ? -2.754 -11.517 2.381 1.00 90.00 132 ALA A CA 1
ATOM 1049 C C . ALA A 1 132 ? -2.251 -12.908 1.922 1.00 90.00 132 ALA A C 1
ATOM 1051 O O . ALA A 1 132 ? -2.334 -13.180 0.725 1.00 90.00 132 ALA A O 1
ATOM 1052 N N . PRO A 1 133 ? -1.847 -13.836 2.818 1.00 94.69 133 PRO A N 1
ATOM 1053 C CA . PRO A 1 133 ? -1.485 -15.201 2.419 1.00 94.69 133 PRO A CA 1
ATOM 1054 C C . PRO A 1 133 ? -2.592 -15.965 1.679 1.00 94.69 133 PRO A C 1
ATOM 1056 O O . PRO A 1 133 ? -2.309 -16.715 0.749 1.00 94.69 133 PRO A O 1
ATOM 1059 N N . ILE A 1 134 ? -3.859 -15.791 2.073 1.00 95.69 134 ILE A N 1
ATOM 1060 C CA . ILE A 1 134 ? -5.000 -16.421 1.389 1.00 95.69 134 ILE A CA 1
ATOM 1061 C C . ILE A 1 134 ? -5.148 -15.860 -0.028 1.00 95.69 134 ILE A C 1
ATOM 1063 O O . ILE A 1 134 ? -5.325 -16.628 -0.976 1.00 95.69 134 ILE A O 1
ATOM 1067 N N . ALA A 1 135 ? -5.061 -14.538 -0.188 1.00 93.81 135 ALA A N 1
ATOM 1068 C CA . ALA A 1 135 ? -5.131 -13.894 -1.497 1.00 93.81 135 ALA A CA 1
ATOM 1069 C C . ALA A 1 135 ? -3.969 -14.329 -2.409 1.00 93.81 135 ALA A C 1
ATOM 1071 O O . ALA A 1 135 ? -4.179 -14.628 -3.589 1.00 93.81 135 ALA A O 1
ATOM 1072 N N . GLU A 1 136 ? -2.758 -14.434 -1.858 1.00 93.94 136 GLU A N 1
ATOM 1073 C CA . GLU A 1 136 ? -1.574 -14.914 -2.573 1.00 93.94 136 GLU A CA 1
ATOM 1074 C C . GLU A 1 136 ? -1.740 -16.369 -3.027 1.00 93.94 136 GLU A C 1
ATOM 1076 O O . GLU A 1 136 ? -1.572 -16.663 -4.213 1.00 93.94 136 GLU A O 1
ATOM 1081 N N . ALA A 1 137 ? -2.162 -17.258 -2.123 1.00 96.50 137 ALA A N 1
ATOM 1082 C CA . ALA A 1 137 ? -2.428 -18.658 -2.440 1.00 96.50 137 ALA A CA 1
ATOM 1083 C C . ALA A 1 137 ? -3.514 -18.805 -3.521 1.00 96.50 137 ALA A C 1
ATOM 1085 O O . ALA A 1 137 ? -3.363 -19.591 -4.458 1.00 96.50 137 ALA A O 1
ATOM 1086 N N . SER A 1 138 ? -4.578 -18.000 -3.442 1.00 95.81 138 SER A N 1
ATOM 1087 C CA . SER A 1 138 ? -5.663 -17.985 -4.434 1.00 95.81 138 SER A CA 1
ATOM 1088 C C . SER A 1 138 ? -5.156 -17.554 -5.813 1.00 95.81 138 SER A C 1
ATOM 1090 O O . SER A 1 138 ? -5.463 -18.181 -6.828 1.00 95.81 138 SER A O 1
ATOM 1092 N N . THR A 1 139 ? -4.317 -16.518 -5.855 1.00 96.31 139 THR A N 1
ATOM 1093 C CA . THR A 1 139 ? -3.705 -16.025 -7.097 1.00 96.31 139 THR A CA 1
ATOM 1094 C C . THR A 1 139 ? -2.718 -17.039 -7.675 1.00 96.31 139 THR A C 1
ATOM 1096 O O . THR A 1 139 ? -2.660 -17.236 -8.888 1.00 96.31 139 THR A O 1
ATOM 1099 N N . GLN A 1 140 ? -1.933 -17.710 -6.829 1.00 97.00 140 GLN A N 1
ATOM 1100 C CA . GLN A 1 140 ? -1.026 -18.776 -7.252 1.00 97.00 140 GLN A CA 1
ATOM 1101 C C . GLN A 1 140 ? -1.791 -19.948 -7.871 1.00 97.00 140 GLN A C 1
ATOM 1103 O O . GLN A 1 140 ? -1.439 -20.376 -8.967 1.00 97.00 140 GLN A O 1
ATOM 1108 N N . MET A 1 141 ? -2.864 -20.403 -7.222 1.00 97.62 141 MET A N 1
ATOM 1109 C CA . MET A 1 141 ? -3.736 -21.451 -7.752 1.00 97.62 141 MET A CA 1
ATOM 1110 C C . MET A 1 141 ? -4.292 -21.071 -9.131 1.00 97.62 141 MET A C 1
ATOM 1112 O O . MET A 1 141 ? -4.211 -21.869 -10.064 1.00 97.62 141 MET A O 1
ATOM 1116 N N . LEU A 1 142 ? -4.810 -19.845 -9.284 1.00 96.94 142 LEU A N 1
ATOM 1117 C CA . LEU A 1 142 ? -5.330 -19.365 -10.566 1.00 96.94 142 LEU A CA 1
ATOM 1118 C C . LEU A 1 142 ? -4.246 -19.359 -11.655 1.00 96.94 142 LEU A C 1
ATOM 1120 O O . LEU A 1 142 ? -4.495 -19.816 -12.769 1.00 96.94 142 LEU A O 1
ATOM 1124 N N . ARG A 1 143 ? -3.029 -18.899 -11.335 1.00 96.00 143 ARG A N 1
ATOM 1125 C CA . ARG A 1 143 ? -1.896 -18.936 -12.275 1.00 96.00 143 ARG A CA 1
ATOM 1126 C C . ARG A 1 143 ? -1.565 -20.362 -12.715 1.00 96.00 143 ARG A C 1
ATOM 1128 O O . ARG A 1 143 ? -1.369 -20.582 -13.907 1.00 96.00 143 ARG A O 1
ATOM 1135 N N . SER A 1 144 ? -1.536 -21.322 -11.791 1.00 97.31 144 SER A N 1
ATOM 1136 C CA . SER A 1 144 ? -1.284 -22.733 -12.112 1.00 97.31 144 SER A CA 1
ATOM 1137 C C . SER A 1 144 ? -2.374 -23.335 -13.004 1.00 97.31 144 SER A C 1
ATOM 1139 O O . SER A 1 144 ? -2.054 -24.045 -13.953 1.00 97.31 144 SER A O 1
ATOM 1141 N N . GLN A 1 145 ? -3.644 -23.004 -12.754 1.00 96.56 145 GLN A N 1
ATOM 1142 C CA . GLN A 1 145 ? -4.770 -23.385 -13.616 1.00 96.56 145 GLN A CA 1
ATOM 1143 C C . GLN A 1 145 ? -4.598 -22.848 -15.041 1.00 96.56 145 GLN A C 1
ATOM 1145 O O . GLN A 1 145 ? -4.637 -23.612 -16.002 1.00 96.56 145 GLN A O 1
ATOM 1150 N N . VAL A 1 146 ? -4.318 -21.549 -15.187 1.00 96.69 146 VAL A N 1
ATOM 1151 C CA . VAL A 1 146 ? -4.087 -20.938 -16.505 1.00 96.69 146 VAL A CA 1
ATOM 1152 C C . VAL A 1 146 ? -2.920 -21.614 -17.228 1.00 96.69 146 VAL A C 1
ATOM 1154 O O . VAL A 1 146 ? -3.044 -21.941 -18.405 1.00 96.69 146 VAL A O 1
ATOM 1157 N N . GLN A 1 147 ? -1.810 -21.882 -16.532 1.00 97.06 147 GLN A N 1
ATOM 1158 C CA . GLN A 1 147 ? -0.656 -22.576 -17.112 1.00 97.06 147 GLN A CA 1
ATOM 1159 C C . GLN A 1 147 ? -1.004 -23.986 -17.603 1.00 97.06 147 GLN A C 1
ATOM 1161 O O . GLN A 1 147 ? -0.568 -24.370 -18.686 1.00 97.06 147 GLN A O 1
ATOM 1166 N N . ALA A 1 148 ? -1.818 -24.732 -16.853 1.00 97.06 148 ALA A N 1
ATOM 1167 C CA . ALA A 1 148 ? -2.266 -26.067 -17.246 1.00 97.06 148 ALA A CA 1
ATOM 1168 C C . ALA A 1 148 ? -3.182 -26.052 -18.484 1.00 97.06 148 ALA A C 1
ATOM 1170 O O . ALA A 1 148 ? -3.198 -27.016 -19.245 1.00 97.06 148 ALA A O 1
ATOM 1171 N N . MET A 1 149 ? -3.914 -24.957 -18.716 1.00 96.69 149 MET A N 1
ATOM 1172 C CA . MET A 1 149 ? -4.795 -24.792 -19.878 1.00 96.69 149 MET A CA 1
ATOM 1173 C C . MET A 1 149 ? -4.064 -24.332 -21.150 1.00 96.69 149 MET A C 1
ATOM 1175 O O . MET A 1 149 ? -4.601 -24.492 -22.247 1.00 96.69 149 MET A O 1
ATOM 1179 N N . LEU A 1 150 ? -2.852 -23.770 -21.039 1.00 96.62 150 LEU A N 1
ATOM 1180 C CA . LEU A 1 150 ? -2.112 -23.223 -22.187 1.00 96.62 150 LEU A CA 1
ATOM 1181 C C . LEU A 1 150 ? -1.908 -24.221 -23.342 1.00 96.62 150 LEU A C 1
ATOM 1183 O O . LEU A 1 150 ? -2.127 -23.812 -24.483 1.00 96.62 150 LEU A O 1
ATOM 1187 N N . PRO A 1 151 ? -1.535 -25.497 -23.117 1.00 97.06 151 PRO A N 1
ATOM 1188 C CA . PRO A 1 151 ? -1.349 -26.448 -24.214 1.00 97.06 151 PRO A CA 1
ATOM 1189 C C . PRO A 1 151 ? -2.635 -26.707 -25.005 1.00 97.06 151 PRO A C 1
ATOM 1191 O O . PRO A 1 151 ? -2.607 -26.784 -26.231 1.00 97.06 151 PRO A O 1
ATOM 1194 N N . GLU A 1 152 ? -3.778 -26.789 -24.323 1.00 95.88 152 GLU A N 1
ATOM 1195 C CA . GLU A 1 152 ? -5.067 -26.999 -24.985 1.00 95.88 152 GLU A CA 1
ATOM 1196 C C . GLU A 1 152 ? -5.488 -25.758 -25.779 1.00 95.88 152 GLU A C 1
ATOM 1198 O O . GLU A 1 152 ? -5.927 -25.875 -26.920 1.00 95.88 152 GLU A O 1
ATOM 1203 N N . LEU A 1 153 ? -5.264 -24.554 -25.239 1.00 96.12 153 LEU A N 1
ATOM 1204 C CA . LEU A 1 153 ? -5.479 -23.309 -25.983 1.00 96.12 153 LEU A CA 1
ATOM 1205 C C . LEU A 1 153 ? -4.591 -23.225 -2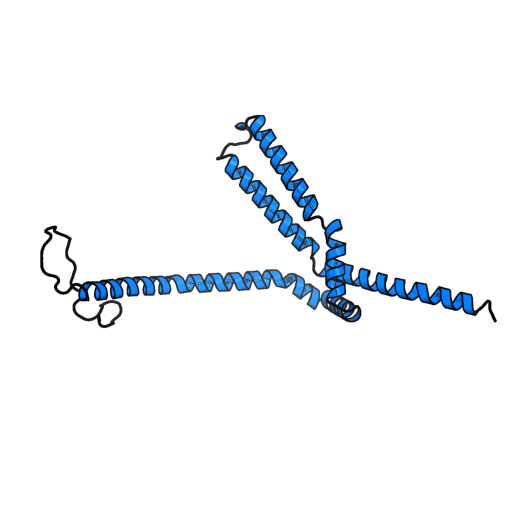7.235 1.00 96.12 153 LEU A C 1
ATOM 1207 O O . LEU A 1 153 ? -5.058 -22.802 -28.293 1.00 96.12 153 LEU A O 1
ATOM 1211 N N . GLN A 1 154 ? -3.332 -23.667 -27.147 1.00 95.56 154 GLN A N 1
ATOM 1212 C CA . GLN A 1 154 ? -2.437 -23.765 -28.305 1.00 95.56 154 GLN A CA 1
ATOM 1213 C C . GLN A 1 154 ? -2.967 -24.764 -29.339 1.00 95.56 154 GLN A C 1
ATOM 1215 O O . GLN A 1 154 ? -2.983 -24.456 -30.531 1.00 95.56 154 GLN A O 1
ATOM 1220 N N . ARG A 1 155 ? -3.451 -25.931 -28.896 1.00 95.94 155 ARG A N 1
ATOM 1221 C CA . ARG A 1 155 ? -4.059 -26.945 -29.767 1.00 9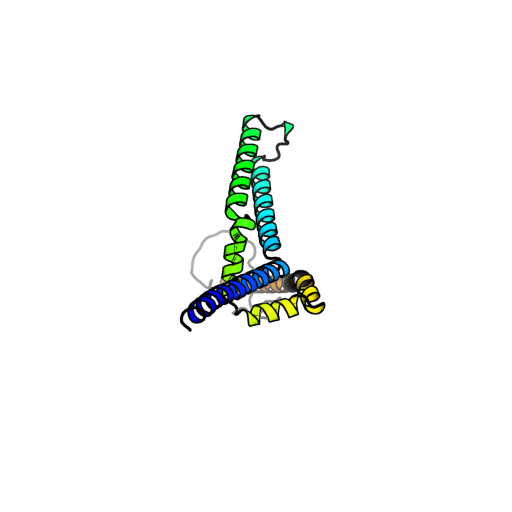5.94 155 ARG A CA 1
ATOM 1222 C C . ARG A 1 155 ? -5.285 -26.392 -30.494 1.00 95.94 155 ARG A C 1
ATOM 1224 O O . ARG A 1 155 ? -5.361 -26.497 -31.713 1.00 95.94 155 ARG A O 1
ATOM 1231 N N . ILE A 1 156 ? -6.184 -25.724 -29.772 1.00 95.56 156 ILE A N 1
ATOM 1232 C CA . ILE A 1 156 ? -7.367 -25.059 -30.337 1.00 95.56 156 ILE A CA 1
ATOM 1233 C C . ILE A 1 156 ? -6.962 -24.010 -31.384 1.00 95.56 156 ILE A C 1
ATOM 1235 O O . ILE A 1 156 ? -7.577 -23.935 -32.447 1.00 95.56 156 ILE A O 1
ATOM 1239 N N . GLY A 1 157 ? -5.913 -23.222 -31.125 1.00 94.69 157 GLY A N 1
ATOM 1240 C CA . GLY A 1 157 ? -5.399 -22.240 -32.084 1.00 94.69 157 GLY A CA 1
ATOM 1241 C C . GLY A 1 157 ? -4.852 -22.873 -33.370 1.00 94.69 157 GLY A C 1
ATOM 1242 O O . GLY A 1 157 ? -5.120 -22.379 -34.468 1.00 94.69 157 GLY A O 1
ATOM 1243 N N . LEU A 1 158 ? -4.126 -23.989 -33.253 1.00 94.94 158 LEU A N 1
ATOM 1244 C CA . LEU A 1 158 ? -3.638 -24.754 -34.407 1.00 94.94 158 LEU A CA 1
ATOM 1245 C C . LEU A 1 158 ? -4.792 -25.357 -35.219 1.00 94.94 158 LEU A C 1
ATOM 1247 O O . LEU A 1 158 ? -4.776 -25.284 -36.449 1.00 94.94 158 LEU A O 1
ATOM 1251 N N . ASP A 1 159 ? -5.791 -25.913 -34.536 1.00 94.06 159 ASP A N 1
ATOM 1252 C CA . ASP A 1 159 ? -6.994 -26.471 -35.154 1.00 94.06 159 ASP A CA 1
ATOM 1253 C C . ASP A 1 159 ? -7.755 -25.397 -35.939 1.00 94.06 159 ASP A C 1
ATOM 1255 O O . ASP A 1 159 ? -8.085 -25.607 -37.105 1.00 94.06 159 ASP A O 1
ATOM 1259 N N . PHE A 1 160 ? -7.962 -24.220 -35.338 1.00 94.44 160 PHE A N 1
ATOM 1260 C CA . PHE A 1 160 ? -8.602 -23.084 -36.001 1.00 94.44 160 PHE A CA 1
ATOM 1261 C C . PHE A 1 160 ? -7.844 -22.645 -37.258 1.00 94.44 160 PHE A C 1
ATOM 1263 O O . PHE A 1 160 ? -8.459 -22.471 -38.305 1.00 94.44 160 PHE A O 1
ATOM 1270 N N . SER A 1 161 ? -6.518 -22.492 -37.178 1.00 91.94 161 SER A N 1
ATOM 1271 C CA . SER A 1 161 ? -5.692 -22.098 -38.328 1.00 91.94 161 SER A CA 1
ATOM 1272 C C . SER A 1 161 ? -5.826 -23.088 -39.492 1.00 91.94 161 SER A C 1
ATOM 1274 O O . SER A 1 161 ? -6.005 -22.688 -40.644 1.00 91.94 161 SER A O 1
ATOM 1276 N N . SER A 1 162 ? -5.821 -24.389 -39.183 1.00 91.06 162 SER A N 1
ATOM 1277 C CA . SER A 1 162 ? -6.018 -25.455 -40.168 1.00 91.06 162 SER A CA 1
ATOM 1278 C C . SER A 1 162 ? -7.423 -25.429 -40.778 1.00 91.06 162 SER A C 1
ATOM 1280 O O . SER A 1 162 ? -7.564 -25.495 -42.000 1.00 91.06 162 SER A O 1
ATOM 1282 N N . ASP A 1 163 ? -8.461 -25.318 -39.944 1.00 89.06 163 ASP A N 1
ATOM 1283 C CA . ASP A 1 163 ? -9.860 -25.265 -40.386 1.00 89.06 163 ASP A CA 1
ATOM 1284 C C . ASP A 1 163 ? -10.102 -24.010 -41.261 1.00 89.06 163 ASP A C 1
ATOM 1286 O O . ASP A 1 163 ? -10.724 -24.095 -42.322 1.00 89.06 163 ASP A O 1
ATOM 1290 N N . TYR A 1 164 ? -9.531 -22.859 -40.883 1.00 90.62 164 TYR A N 1
ATOM 1291 C CA . TYR A 1 164 ? -9.628 -21.598 -41.626 1.00 90.62 164 TYR A CA 1
ATOM 1292 C C . TYR A 1 164 ? -8.915 -21.646 -42.985 1.00 90.62 164 TYR A C 1
ATOM 1294 O O . TYR A 1 164 ? -9.473 -21.197 -43.987 1.00 90.62 164 TYR A O 1
ATOM 1302 N N . ALA A 1 165 ? -7.705 -22.212 -43.057 1.00 88.75 165 ALA A N 1
ATOM 1303 C CA . ALA A 1 165 ? -6.990 -22.399 -44.323 1.00 88.75 165 ALA A CA 1
ATOM 1304 C C . ALA A 1 165 ? -7.749 -23.331 -45.290 1.00 88.75 165 ALA A C 1
ATOM 1306 O O . ALA A 1 165 ? -7.769 -23.101 -46.503 1.00 88.75 165 ALA A O 1
ATOM 1307 N N . CYS A 1 166 ? -8.419 -24.359 -44.756 1.00 80.69 166 CYS A N 1
ATOM 1308 C CA . CYS A 1 166 ? -9.275 -25.240 -45.551 1.00 80.69 166 CYS A CA 1
ATOM 1309 C C . CYS A 1 166 ? -10.510 -24.499 -46.094 1.00 80.69 166 CYS A C 1
ATOM 1311 O O . CYS A 1 166 ? -10.853 -24.616 -47.267 1.00 80.69 166 CYS A O 1
ATOM 1313 N N . ALA A 1 167 ? -11.167 -23.692 -45.258 1.00 83.06 167 ALA A N 1
ATOM 1314 C CA . ALA A 1 167 ? -12.343 -22.932 -45.673 1.00 83.06 167 ALA A CA 1
ATOM 1315 C C . ALA A 1 167 ? -12.006 -21.835 -46.704 1.00 83.06 167 ALA A C 1
ATOM 1317 O O . ALA A 1 167 ? -12.747 -21.631 -47.666 1.00 83.06 167 ALA A O 1
ATOM 1318 N N . SER A 1 168 ? -10.872 -21.144 -46.547 1.00 78.06 168 SER A N 1
ATOM 1319 C CA . SER A 1 168 ? -10.472 -20.047 -47.442 1.00 78.06 168 SER A CA 1
ATOM 1320 C C . SER A 1 168 ? -10.104 -20.514 -48.854 1.00 78.06 168 SER A C 1
ATOM 1322 O O . SER A 1 168 ? -10.327 -19.785 -49.820 1.00 78.06 168 SER A O 1
ATOM 1324 N N . THR A 1 169 ? -9.622 -21.749 -49.006 1.00 67.75 169 THR A N 1
ATOM 1325 C CA . THR A 1 169 ? -9.360 -22.353 -50.322 1.00 67.75 169 THR A CA 1
ATOM 1326 C C . THR A 1 169 ? -10.638 -22.737 -51.069 1.00 67.75 169 THR A C 1
ATOM 1328 O O . THR A 1 169 ? -10.633 -22.757 -52.298 1.00 67.75 169 THR A O 1
ATOM 1331 N N . LYS A 1 170 ? -11.759 -22.959 -50.373 1.00 57.75 170 LYS A N 1
ATOM 1332 C CA . LYS A 1 170 ? -13.050 -23.273 -51.009 1.00 57.75 170 LYS A CA 1
ATOM 1333 C C . LYS A 1 170 ? -13.801 -22.066 -51.564 1.00 57.75 170 LYS A C 1
ATOM 1335 O O . LYS A 1 170 ? -14.575 -22.219 -52.504 1.00 57.75 170 LYS A O 1
ATOM 1340 N N . VAL A 1 171 ? -13.543 -20.867 -51.042 1.00 57.03 171 VAL A N 1
ATOM 1341 C CA . VAL A 1 171 ? -14.064 -19.612 -51.617 1.00 57.03 171 VAL A CA 1
ATOM 1342 C C . VAL A 1 171 ? -13.308 -19.233 -52.904 1.00 57.03 171 VAL A C 1
ATOM 1344 O O . VAL A 1 171 ? -13.829 -18.496 -53.735 1.00 57.03 171 VAL A O 1
ATOM 1347 N N . ALA A 1 172 ? -12.114 -19.790 -53.129 1.00 52.16 172 ALA A N 1
ATOM 1348 C CA . ALA A 1 172 ? -11.285 -19.551 -54.311 1.00 52.16 172 ALA A CA 1
ATOM 1349 C C . ALA A 1 172 ? -11.641 -20.454 -55.520 1.00 52.16 172 ALA A C 1
ATOM 1351 O O . ALA A 1 172 ? -10.755 -20.989 -56.186 1.00 52.16 172 ALA A O 1
ATOM 1352 N N . GLY A 1 173 ? -12.933 -20.627 -55.821 1.00 42.03 173 GLY A N 1
ATOM 1353 C CA . GLY A 1 173 ? -13.419 -21.257 -57.059 1.00 42.03 173 GLY A CA 1
ATOM 1354 C C . GLY A 1 173 ? -14.093 -20.255 -58.011 1.00 42.03 173 GLY A C 1
ATOM 1355 O O . GLY A 1 173 ? -14.652 -19.258 -57.564 1.00 42.03 173 GLY A O 1
ATOM 1356 N N . PRO A 1 174 ? -14.097 -20.540 -59.323 1.00 45.62 174 PRO A N 1
ATOM 1357 C CA . PRO A 1 174 ? -13.192 -19.931 -60.292 1.00 45.62 174 PRO A CA 1
ATOM 1358 C C . PRO A 1 174 ? -13.503 -18.443 -60.557 1.00 45.62 174 PRO A C 1
ATOM 1360 O O . PRO A 1 174 ? -14.510 -18.109 -61.179 1.00 45.62 174 PRO A O 1
ATOM 1363 N N . VAL A 1 175 ? -12.579 -17.544 -60.217 1.00 42.50 175 VAL A N 1
ATOM 1364 C CA . VAL A 1 175 ? -12.419 -16.318 -61.012 1.00 42.50 175 VAL A CA 1
ATOM 1365 C C . VAL A 1 175 ? -11.341 -16.623 -62.038 1.00 42.50 175 VAL A C 1
ATOM 1367 O O . VAL A 1 175 ? -10.208 -16.958 -61.696 1.00 42.50 175 VAL A O 1
ATOM 1370 N N . ALA A 1 176 ? -11.733 -16.600 -63.305 1.00 40.84 176 ALA A N 1
ATOM 1371 C CA . ALA A 1 176 ? -10.851 -16.879 -64.417 1.00 40.84 176 ALA A CA 1
ATOM 1372 C C . ALA A 1 176 ? -9.724 -15.833 -64.530 1.00 40.84 176 ALA A C 1
ATOM 1374 O O . ALA A 1 176 ? -9.990 -14.635 -64.623 1.00 40.84 176 ALA A O 1
ATOM 1375 N N . SER A 1 177 ? -8.507 -16.354 -64.734 1.00 39.31 177 SER A N 1
ATOM 1376 C CA . SER A 1 177 ? -7.361 -15.754 -65.454 1.00 39.31 177 SER A CA 1
ATOM 1377 C C . SER A 1 177 ? -6.311 -14.978 -64.616 1.00 39.31 177 SER A C 1
ATOM 1379 O O . SER A 1 177 ? -6.531 -14.696 -63.443 1.00 39.31 177 SER A O 1
ATOM 1381 N N . PRO A 1 178 ? -5.090 -14.747 -65.151 1.00 47.50 178 PRO A N 1
ATOM 1382 C CA . PRO A 1 178 ? -3.941 -15.605 -64.863 1.00 47.50 178 PRO A CA 1
ATOM 1383 C C . PRO A 1 178 ? -2.746 -14.795 -64.337 1.00 47.50 178 PRO A C 1
ATOM 1385 O O . PRO A 1 178 ? -2.343 -13.815 -64.954 1.00 47.50 178 PRO A O 1
ATOM 1388 N N . ILE A 1 179 ? -2.096 -15.230 -63.257 1.00 37.88 179 ILE A N 1
ATOM 1389 C CA . ILE A 1 179 ? -0.750 -14.733 -62.941 1.00 37.88 179 ILE A CA 1
ATOM 1390 C C . ILE A 1 179 ? 0.140 -15.920 -62.594 1.00 37.88 179 ILE A C 1
ATOM 1392 O O . ILE A 1 179 ? 0.015 -16.567 -61.558 1.00 37.88 179 ILE A O 1
ATOM 1396 N N . THR A 1 180 ? 1.034 -16.205 -63.532 1.00 45.59 180 THR A N 1
ATOM 1397 C CA . THR A 1 180 ? 2.189 -17.089 -63.418 1.00 45.59 180 THR A CA 1
ATOM 1398 C C . THR A 1 180 ? 3.074 -16.688 -62.240 1.00 45.59 180 THR A C 1
ATOM 1400 O O . THR A 1 180 ? 3.712 -15.638 -62.281 1.00 45.59 180 THR A O 1
ATOM 1403 N N . SER A 1 181 ? 3.167 -17.549 -61.226 1.00 39.31 181 SER A N 1
ATOM 1404 C CA . SER A 1 181 ? 4.355 -17.729 -60.378 1.00 39.31 181 SER A CA 1
ATOM 1405 C C . SER A 1 181 ? 4.257 -19.066 -59.627 1.00 39.31 181 SER A C 1
ATOM 1407 O O . SER A 1 181 ? 3.175 -19.404 -59.143 1.00 39.31 181 SER A O 1
ATOM 1409 N N . PRO A 1 182 ? 5.343 -19.856 -59.529 1.00 44.78 182 PRO A N 1
ATOM 1410 C CA . PRO A 1 182 ? 5.300 -21.178 -58.921 1.00 44.78 182 PRO A CA 1
ATOM 1411 C C . PRO A 1 182 ? 5.391 -21.041 -57.396 1.00 44.78 182 PRO A C 1
ATOM 1413 O O . PRO A 1 182 ? 6.465 -20.808 -56.847 1.00 44.78 182 PRO A O 1
ATOM 1416 N N . SER A 1 183 ? 4.258 -21.165 -56.704 1.00 39.97 183 SER A N 1
ATOM 1417 C CA . SER A 1 183 ? 4.218 -21.308 -55.243 1.00 39.97 183 SER A CA 1
ATOM 1418 C C . SER A 1 183 ? 4.168 -22.799 -54.874 1.00 39.97 183 SER A C 1
ATOM 1420 O O . SER A 1 183 ? 3.483 -23.561 -55.566 1.00 39.97 183 SER A O 1
ATOM 1422 N N . PRO A 1 184 ? 4.902 -23.260 -53.844 1.00 40.03 184 PRO A N 1
ATOM 1423 C CA . PRO A 1 184 ? 5.058 -24.681 -53.572 1.00 40.03 184 PRO A CA 1
ATOM 1424 C C . PRO A 1 184 ? 3.757 -25.283 -53.024 1.00 40.03 184 PRO A C 1
ATOM 1426 O O . PRO A 1 184 ? 3.230 -24.837 -52.011 1.00 40.03 184 PRO A O 1
ATOM 1429 N N . ALA A 1 185 ? 3.267 -26.298 -53.740 1.00 41.22 185 ALA A N 1
ATOM 1430 C CA . ALA A 1 185 ? 2.317 -27.336 -53.336 1.00 41.22 185 ALA A CA 1
ATOM 1431 C C . ALA A 1 185 ? 1.359 -26.983 -52.178 1.00 41.22 185 ALA A C 1
ATOM 1433 O O . ALA A 1 185 ? 1.502 -27.460 -51.050 1.00 41.22 185 ALA A O 1
ATOM 1434 N N . VAL A 1 186 ? 0.306 -26.225 -52.501 1.00 43.25 186 VAL A N 1
ATOM 1435 C CA . VAL A 1 186 ? -0.943 -26.228 -51.730 1.00 43.25 186 VAL A CA 1
ATOM 1436 C C . VAL A 1 186 ? -1.533 -27.633 -51.854 1.00 43.25 186 VAL A C 1
ATOM 1438 O O . VAL A 1 186 ? -2.151 -27.974 -52.862 1.00 43.25 186 VAL A O 1
ATOM 1441 N N . SER A 1 187 ? -1.288 -28.478 -50.853 1.00 44.62 187 SER A N 1
ATOM 1442 C CA . SER A 1 187 ? -1.999 -29.749 -50.721 1.00 44.62 187 SER A CA 1
ATOM 1443 C C . SER A 1 187 ? -3.472 -29.420 -50.506 1.00 44.62 187 SER A C 1
ATOM 1445 O O . SER A 1 187 ? -3.854 -28.892 -49.464 1.00 44.62 187 SER A O 1
ATOM 1447 N N . GLN A 1 188 ? -4.278 -29.652 -51.539 1.00 46.66 188 GLN A N 1
ATOM 1448 C CA . GLN A 1 188 ? -5.719 -29.441 -51.528 1.00 46.66 188 GLN A CA 1
ATOM 1449 C C . GLN A 1 188 ? -6.334 -30.309 -50.426 1.00 46.66 188 GLN A C 1
ATOM 1451 O O . GLN A 1 188 ? -6.399 -31.531 -50.552 1.00 46.66 188 GLN A O 1
ATOM 1456 N N . CYS A 1 189 ? -6.783 -29.692 -49.334 1.00 47.00 189 CYS A N 1
ATOM 1457 C CA . CYS A 1 189 ? -7.582 -30.378 -48.326 1.00 47.00 189 CYS A CA 1
ATOM 1458 C C . CYS A 1 189 ? -8.991 -30.615 -48.890 1.00 47.00 189 CYS A C 1
ATOM 1460 O O . CYS A 1 189 ? -9.912 -29.835 -48.665 1.00 47.00 189 CYS A O 1
ATOM 1462 N N . VAL A 1 190 ? -9.156 -31.689 -49.662 1.00 50.56 190 VAL A N 1
ATOM 1463 C CA . VAL A 1 190 ? -10.467 -32.208 -50.065 1.00 50.56 190 VAL A CA 1
ATOM 1464 C C . VAL A 1 190 ? -10.896 -33.240 -49.021 1.00 50.56 190 VAL A C 1
ATOM 1466 O O . VAL A 1 190 ? -10.274 -34.292 -48.909 1.00 50.56 190 VAL A O 1
ATOM 1469 N N . GLY A 1 191 ? -11.947 -32.950 -48.246 1.00 67.06 191 GLY A N 1
ATOM 1470 C CA . GLY A 1 191 ? -12.548 -33.903 -47.302 1.00 67.06 191 GLY A CA 1
ATOM 1471 C C . GLY A 1 191 ? -12.589 -33.431 -45.844 1.00 67.06 191 GLY A C 1
ATOM 1472 O O . GLY A 1 191 ? -13.071 -32.340 -45.547 1.00 67.06 191 GLY A O 1
ATOM 1473 N N . VAL A 1 192 ? -12.155 -34.298 -44.926 1.00 57.62 192 VAL A N 1
ATOM 1474 C CA . VAL A 1 192 ? -12.178 -34.094 -43.468 1.00 57.62 192 VAL A CA 1
ATOM 1475 C C . VAL A 1 192 ? -10.783 -33.677 -43.002 1.00 57.62 192 VAL A C 1
ATOM 1477 O O . VAL A 1 192 ? -9.800 -34.296 -43.405 1.00 57.62 192 VAL A O 1
ATOM 1480 N N . ASN A 1 193 ? -10.677 -32.655 -42.150 1.00 57.16 193 ASN A N 1
ATOM 1481 C CA . ASN A 1 193 ? -9.397 -32.270 -41.560 1.00 57.16 193 ASN A CA 1
ATOM 1482 C C . ASN A 1 193 ? -8.833 -33.463 -40.751 1.00 57.16 193 ASN A C 1
ATOM 1484 O O . ASN A 1 193 ? -9.476 -33.903 -39.794 1.00 57.16 193 ASN A O 1
ATOM 1488 N N . PRO A 1 194 ? -7.637 -33.985 -41.085 1.00 55.47 194 PRO A N 1
ATOM 1489 C CA . PRO A 1 194 ? -7.096 -35.194 -40.465 1.00 55.47 194 PRO A CA 1
ATOM 1490 C C . PRO A 1 194 ? -6.706 -35.015 -38.989 1.00 55.47 194 PRO A C 1
ATOM 1492 O O . PRO A 1 194 ? -6.489 -36.010 -38.303 1.00 55.47 194 PRO A O 1
ATOM 1495 N N . ARG A 1 195 ? -6.619 -33.773 -38.484 1.00 58.72 195 ARG A N 1
ATOM 1496 C CA . ARG A 1 195 ? -6.391 -33.486 -37.056 1.00 58.72 195 ARG A CA 1
ATOM 1497 C C . ARG A 1 195 ? -7.677 -33.318 -36.265 1.00 58.72 195 ARG A C 1
ATOM 1499 O O . ARG A 1 195 ? -7.762 -33.818 -35.150 1.00 58.72 195 ARG A O 1
ATOM 1506 N N . THR A 1 196 ? -8.655 -32.599 -36.811 1.00 68.56 196 THR A N 1
ATOM 1507 C CA . THR A 1 196 ? -9.874 -32.244 -36.066 1.00 68.56 196 THR A CA 1
ATOM 1508 C C . THR A 1 196 ? -11.033 -33.200 -36.329 1.00 68.56 196 THR A C 1
ATOM 1510 O O . THR A 1 196 ? -12.024 -33.165 -35.606 1.00 68.56 196 THR A O 1
ATOM 1513 N N . GLY A 1 197 ? -10.950 -34.037 -37.369 1.00 67.25 197 GLY A N 1
ATOM 1514 C CA . GLY A 1 197 ? -12.048 -34.906 -37.794 1.00 67.25 197 GLY A CA 1
ATOM 1515 C C . GLY A 1 197 ? -13.274 -34.137 -38.304 1.00 67.25 197 GLY A C 1
ATOM 1516 O O . GLY A 1 197 ? -14.306 -34.745 -38.582 1.00 67.25 197 GLY A O 1
ATOM 1517 N N . ARG A 1 198 ? -13.187 -32.805 -38.431 1.00 65.81 198 ARG A N 1
ATOM 1518 C CA . ARG A 1 198 ? -14.275 -31.961 -38.929 1.00 65.81 198 ARG A CA 1
ATOM 1519 C C . ARG A 1 198 ? -14.265 -31.918 -40.449 1.00 65.81 198 ARG A C 1
ATOM 1521 O O . ARG A 1 198 ? -13.208 -31.815 -41.073 1.00 65.81 198 ARG A O 1
ATOM 1528 N N . ALA A 1 199 ? -15.452 -32.003 -41.044 1.00 57.28 199 ALA A N 1
ATOM 1529 C CA . ALA A 1 199 ? -15.623 -31.817 -42.477 1.00 57.28 199 ALA A CA 1
ATOM 1530 C C . ALA A 1 199 ? -15.184 -30.396 -42.854 1.00 57.28 199 ALA A C 1
ATOM 1532 O O . ALA A 1 199 ? -15.640 -29.433 -42.235 1.00 57.28 199 ALA A O 1
ATOM 1533 N N . CYS A 1 200 ? -14.304 -30.262 -43.849 1.00 49.91 200 CYS A N 1
ATOM 1534 C CA . CYS A 1 200 ? -14.007 -28.952 -44.407 1.00 49.91 200 CYS A CA 1
ATOM 1535 C C . CYS A 1 200 ? -15.273 -28.435 -45.121 1.00 49.91 200 CYS A C 1
ATOM 1537 O O . CYS A 1 200 ? -15.743 -29.122 -46.039 1.00 49.91 200 CYS A O 1
ATOM 1539 N N . PRO A 1 201 ? -15.836 -27.282 -44.704 1.00 54.25 201 PRO A N 1
ATOM 1540 C CA . PRO A 1 201 ? -17.098 -26.734 -45.226 1.00 54.25 201 PRO A CA 1
ATOM 1541 C C . PRO A 1 201 ? -16.984 -26.485 -46.705 1.00 54.25 201 PRO A C 1
ATOM 1543 O O . PRO A 1 201 ? -15.874 -26.072 -47.066 1.00 54.25 201 PRO A O 1
#

Secondary structure (DSSP, 8-state):
-HHHHHHHHHHHHHHHHHHHHHHHHHHHHHHHHTTHHHHHHHHHHHHHHHHHHHHHHHHTT--GGG--HHHHHHHHHHHHHHHHHHHHHS-HHHHHHHHHHHHHHHS-HHHHHHHHHHHHSHHHHHHHHHHHHHHHHHHHHHHHHHHHHHHHHHHHHHHHHHHHHHHHHHH-------------------SB-TTT-PBP-

Radius of gyration: 34.42 Å; chains: 1; bounding box: 66×66×109 Å

pLDDT: mean 83.5, std 19.09, range [37.88, 97.88]

Foldseek 3Di:
DVVVVVVVVVVVVVVVVVVVVVLLVLLLVLCVLLVVLVVLVVVLVVLLVVLVVVLVVVCVPDDPVRDDPVNVVVNVVSNVVSVVVSCVPSPCVVCSVVSSVVVCVVDPSVVSVVSSVQCPDPVNVVCSVCVVVVVVVVVVVVVVVVVVCVVVVVVVVVVVVQLVVLQVVVVCPDPDDDDDDDDPDPPNPQFADPSPRHGND

Sequence (201 aa):
MKRFVAVLLLAVSLAASADEVTFRQQTEELVGLLRVENQIKDWRQRLDAQAIETINKALQGKTEAQLSSEEKAAIARFSERANAALDAGLNWEKLKPFTVKTYQDAFSESEIRELLLFYKSPLGQKLLSRQAPIAEASTQMLRSQVQAMLPELQRIGLDFSSDYACASTKVAGPVASPITSPSPAVSQCVGVNPRTGRACP